Protein AF-A0AAE7BY79-F1 (afdb_monomer_lite)

Organism: NCBI:txid108981

Sequence (213 aa):
MKKNGFTLIELLVGLVIAMLCMIMMLMLFRQISQVSLEASFDAEYDTQVQIGMLILQKVIQNAGYGSGNANDIAMDASKDILYLRFIPDITTPTILKCQAILSNNDIENKEYQLYLLENTKNCGTDADLKTSSIWNSTHTTRSPLITIKNKNIEATTAPVFSFKVENLTGGKKCTPYGISKDNPSGSKYVTVTAKGQYSSVKQVRSSICLNNI

pLDDT: mean 84.23, std 9.33, range [44.56, 96.06]

Secondary structure (DSSP, 8-state):
----PPPHHHHHHHHHHHHHHHHHHHHHHHHHHHHHHHHHHHHHHHHHHHHHHHHHHHHHHTTTTTT--GGGEEEETTTTEEEEEE-S-SSSTT--EEEEEEEEEETTTTEEEEEEEEESS---SS--TT-TTTS-TTTEEEEEEEEEE-TT--TTPPPSEEEEEEEPPTT--B--TTS-TTS--B-EEEEEEEEETTEEEEEEEEEEEES--

Structure (mmCIF, N/CA/C/O backbone):
data_AF-A0AAE7BY79-F1
#
_entry.id   AF-A0AAE7BY79-F1
#
loop_
_atom_site.group_PDB
_atom_site.id
_atom_site.type_symbol
_atom_site.label_atom_id
_atom_site.label_alt_id
_atom_site.label_comp_id
_atom_site.label_asym_id
_atom_site.label_entity_id
_atom_site.label_seq_id
_atom_site.pdbx_PDB_ins_code
_atom_site.Cartn_x
_atom_site.Cartn_y
_atom_site.Cartn_z
_atom_site.occupancy
_atom_site.B_iso_or_equiv
_atom_site.auth_seq_id
_atom_site.auth_comp_id
_atom_site.auth_asym_id
_atom_site.auth_atom_id
_atom_site.pdbx_PDB_model_num
ATOM 1 N N . MET A 1 1 ? -64.294 13.459 51.653 1.00 44.56 1 MET A N 1
ATOM 2 C CA . MET A 1 1 ? -63.015 13.676 50.939 1.00 44.56 1 MET A CA 1
ATOM 3 C C . MET A 1 1 ? -61.973 12.725 51.520 1.00 44.56 1 MET A C 1
ATOM 5 O O . MET A 1 1 ? -61.545 12.942 52.646 1.00 44.56 1 MET A O 1
ATOM 9 N N . LYS A 1 2 ? -61.635 11.624 50.828 1.00 50.22 2 LYS A N 1
ATOM 10 C CA . LYS A 1 2 ? -60.552 10.724 51.266 1.00 50.22 2 LYS A CA 1
ATOM 11 C C . LYS A 1 2 ? -59.235 11.496 51.165 1.00 50.22 2 LYS A C 1
ATOM 13 O O . LYS A 1 2 ? -58.840 11.882 50.069 1.00 50.22 2 LYS A O 1
ATOM 18 N N . LYS A 1 3 ? -58.580 11.757 52.298 1.00 55.19 3 LYS A N 1
ATOM 19 C CA . LYS A 1 3 ? -57.185 12.204 52.298 1.00 55.19 3 LYS A CA 1
ATOM 20 C C . LYS A 1 3 ? -56.334 11.003 51.884 1.00 55.19 3 LYS A C 1
ATOM 22 O O . LYS A 1 3 ? -56.003 10.172 52.721 1.00 55.19 3 LYS A O 1
ATOM 27 N N . ASN A 1 4 ? -56.035 10.894 50.592 1.00 59.50 4 ASN A N 1
ATOM 28 C CA . ASN A 1 4 ? -55.050 9.952 50.064 1.00 59.50 4 ASN A CA 1
ATOM 29 C C . ASN A 1 4 ? -53.652 10.489 50.412 1.00 59.50 4 ASN A C 1
ATOM 31 O O . ASN A 1 4 ? -52.990 11.108 49.583 1.00 59.50 4 ASN A O 1
ATOM 35 N N . GLY A 1 5 ? -53.257 10.364 51.678 1.00 63.31 5 GLY A N 1
ATOM 36 C CA . GLY A 1 5 ? -51.894 10.652 52.110 1.00 63.31 5 GLY A CA 1
ATOM 37 C C . GLY A 1 5 ? -51.009 9.460 51.775 1.00 63.31 5 GLY A C 1
ATOM 38 O O . GLY A 1 5 ? -51.287 8.361 52.246 1.00 63.31 5 GLY A O 1
ATOM 39 N N . PHE A 1 6 ? -49.978 9.678 50.959 1.00 69.25 6 PHE A N 1
ATOM 40 C CA . PHE A 1 6 ? -48.933 8.682 50.718 1.00 69.25 6 PHE A CA 1
ATOM 41 C C . PHE A 1 6 ? -48.289 8.297 52.050 1.00 69.25 6 PHE A C 1
ATOM 43 O O . PHE A 1 6 ? -47.934 9.171 52.849 1.00 69.25 6 PHE A O 1
ATOM 50 N N . THR A 1 7 ? -48.141 7.000 52.302 1.00 81.50 7 THR A N 1
ATOM 51 C CA . THR A 1 7 ? -47.452 6.538 53.507 1.00 81.50 7 THR A CA 1
ATOM 52 C C . THR A 1 7 ? -45.941 6.697 53.327 1.00 81.50 7 THR A C 1
ATOM 54 O O . THR A 1 7 ? -45.406 6.566 52.226 1.00 81.50 7 THR A O 1
ATOM 57 N N . LEU A 1 8 ? -45.220 6.974 54.416 1.00 79.81 8 LEU A N 1
ATOM 58 C CA . LEU A 1 8 ? -43.763 7.174 54.390 1.00 79.81 8 LEU A CA 1
ATOM 59 C C . LEU A 1 8 ? -43.017 5.947 53.816 1.00 79.81 8 LEU A C 1
ATOM 61 O O . LEU A 1 8 ? -41.975 6.085 53.182 1.00 79.81 8 LEU A O 1
ATOM 65 N N . ILE A 1 9 ? -43.605 4.756 53.965 1.00 85.12 9 ILE A N 1
ATOM 66 C CA . ILE A 1 9 ? -43.115 3.491 53.406 1.00 85.12 9 ILE A CA 1
ATOM 67 C C . ILE A 1 9 ? -43.254 3.421 51.881 1.00 85.12 9 ILE A C 1
ATOM 69 O O . ILE A 1 9 ? -42.308 3.010 51.215 1.00 85.12 9 ILE A O 1
ATOM 73 N N . GLU A 1 10 ? -44.374 3.866 51.308 1.00 84.88 10 GLU A N 1
ATOM 74 C CA . GLU A 1 10 ? -44.548 3.891 49.848 1.00 84.88 10 GLU A CA 1
ATOM 75 C C . GLU A 1 10 ? -43.560 4.864 49.187 1.00 84.88 10 GLU A C 1
ATOM 77 O O . GLU A 1 10 ? -43.048 4.592 48.101 1.00 84.88 10 GLU A O 1
ATOM 82 N N . LEU A 1 11 ? -43.229 5.963 49.874 1.00 87.19 11 LEU A N 1
ATOM 83 C CA . LEU A 1 11 ? -42.245 6.942 49.411 1.00 87.19 11 LEU A CA 1
ATOM 84 C C . LEU A 1 11 ? -40.814 6.373 49.451 1.00 87.19 11 LEU A C 1
ATOM 86 O O . LEU A 1 11 ? -40.061 6.534 48.492 1.00 87.19 11 LEU A O 1
ATOM 90 N N . LEU A 1 12 ? -40.460 5.639 50.513 1.00 88.94 12 LEU A N 1
ATOM 91 C CA . LEU A 1 12 ? -39.170 4.946 50.621 1.00 88.94 12 LEU A CA 1
ATOM 92 C C . LEU A 1 12 ? -39.005 3.857 49.551 1.00 88.94 12 LEU A C 1
ATOM 94 O O . LEU A 1 12 ? -37.956 3.782 48.913 1.00 88.94 12 LEU A O 1
ATOM 98 N N . VAL A 1 13 ? -40.038 3.044 49.312 1.00 92.12 13 VAL A N 1
ATOM 99 C CA . VAL A 1 13 ? -40.003 1.992 48.281 1.00 92.12 13 VAL A CA 1
ATOM 100 C C . VAL A 1 13 ? -39.890 2.603 46.882 1.00 92.12 13 VAL A C 1
ATOM 102 O O . VAL A 1 13 ? -39.067 2.151 46.086 1.00 92.12 13 VAL A O 1
ATOM 105 N N . GLY A 1 14 ? -40.643 3.670 46.592 1.00 90.38 14 GLY A N 1
ATOM 106 C CA . GLY A 1 14 ? -40.548 4.387 45.317 1.00 90.38 14 GLY A CA 1
ATOM 107 C C . GLY A 1 14 ? -39.154 4.966 45.059 1.00 90.38 14 GLY A C 1
ATOM 108 O O . GLY A 1 14 ? -38.637 4.865 43.946 1.00 90.38 14 GLY A O 1
ATOM 109 N N . LEU A 1 15 ? -38.505 5.502 46.096 1.00 90.12 15 LEU A N 1
ATOM 110 C CA . LEU A 1 15 ? -37.147 6.040 46.010 1.00 90.12 15 LEU A CA 1
ATOM 111 C C . LEU A 1 15 ? -36.102 4.946 45.740 1.00 90.12 15 LEU A C 1
ATOM 113 O O . LEU A 1 15 ? -35.216 5.146 44.910 1.00 90.12 15 LEU A O 1
ATOM 117 N N . VAL A 1 16 ? -36.232 3.771 46.364 1.00 93.81 16 VAL A N 1
ATOM 118 C CA . VAL A 1 16 ? -35.349 2.622 46.092 1.00 93.81 16 VAL A CA 1
ATOM 119 C C . VAL A 1 16 ? -35.509 2.132 44.653 1.00 93.81 16 VAL A C 1
ATOM 121 O O . VAL A 1 16 ? -34.508 1.915 43.971 1.00 93.81 16 VAL A O 1
ATOM 124 N N . ILE A 1 17 ? -36.743 2.010 44.154 1.00 92.94 17 ILE A N 1
ATOM 125 C CA . ILE A 1 17 ? -36.995 1.605 42.761 1.00 92.94 17 ILE A CA 1
ATOM 126 C C . ILE A 1 17 ? -36.383 2.626 41.792 1.00 92.94 17 ILE A C 1
ATOM 128 O O . ILE A 1 17 ? -35.690 2.238 40.853 1.00 92.94 17 ILE A O 1
ATOM 132 N N . ALA A 1 18 ? -36.557 3.926 42.051 1.00 93.75 18 ALA A N 1
ATOM 133 C CA . ALA A 1 18 ? -35.961 4.980 41.235 1.00 93.75 18 ALA A CA 1
ATOM 134 C C . ALA A 1 18 ? -34.422 4.909 41.219 1.00 93.75 18 ALA A C 1
ATOM 136 O O . ALA A 1 18 ? -33.814 5.034 40.156 1.00 93.75 18 ALA A O 1
ATOM 137 N N . MET A 1 19 ? -33.784 4.650 42.367 1.00 94.06 19 MET A N 1
ATOM 138 C CA . MET A 1 19 ? -32.331 4.452 42.443 1.00 94.06 19 MET A CA 1
ATOM 139 C C . MET A 1 19 ? -31.871 3.238 41.634 1.00 94.06 19 MET A C 1
ATOM 141 O O . MET A 1 19 ? -30.909 3.346 40.875 1.00 94.06 19 MET A O 1
ATOM 145 N N . LEU A 1 20 ? -32.570 2.104 41.738 1.00 94.81 20 LEU A N 1
ATOM 146 C CA . LEU A 1 20 ? -32.247 0.904 40.961 1.00 94.81 20 LEU A CA 1
ATOM 147 C C . LEU A 1 20 ? -32.384 1.150 39.451 1.00 94.81 20 LEU A C 1
ATOM 149 O O . LEU A 1 20 ? -31.502 0.760 38.685 1.00 94.81 20 LEU A O 1
ATOM 153 N N . CYS A 1 21 ? -33.432 1.857 39.019 1.00 94.50 21 CYS A N 1
ATOM 154 C CA . CYS A 1 21 ? -33.607 2.247 37.619 1.00 94.50 21 CYS A CA 1
ATOM 155 C C . CYS A 1 21 ? -32.485 3.175 37.126 1.00 94.50 21 CYS A C 1
ATOM 157 O O . CYS A 1 21 ? -31.967 2.972 36.028 1.00 94.50 21 CYS A O 1
ATOM 159 N N . MET A 1 22 ? -32.066 4.159 37.930 1.00 95.06 22 MET A N 1
ATOM 160 C CA . MET A 1 22 ? -30.949 5.045 37.575 1.00 95.06 22 MET A CA 1
ATOM 161 C C . MET A 1 22 ? -29.629 4.281 37.443 1.00 95.06 22 MET A C 1
ATOM 163 O O . MET A 1 22 ? -28.888 4.507 36.486 1.00 95.06 22 MET A O 1
ATOM 167 N N . ILE A 1 23 ? -29.349 3.344 38.353 1.00 95.56 23 ILE A N 1
ATOM 168 C CA . ILE A 1 23 ? -28.151 2.496 38.283 1.00 95.56 23 ILE A CA 1
ATOM 169 C C . ILE A 1 23 ? -28.163 1.665 36.995 1.00 95.56 23 ILE A C 1
ATOM 171 O O . ILE A 1 23 ? -27.157 1.616 36.287 1.00 95.56 23 ILE A O 1
ATOM 175 N N . MET A 1 24 ? -29.304 1.063 36.651 1.00 95.62 24 MET A N 1
ATOM 176 C CA . MET A 1 24 ? -29.448 0.289 35.418 1.00 95.62 24 MET A CA 1
ATOM 177 C C . MET A 1 24 ? -29.201 1.153 34.171 1.00 95.62 24 MET A C 1
ATOM 179 O O . MET A 1 24 ? -28.441 0.751 33.290 1.00 95.62 24 MET A O 1
ATOM 183 N N . MET A 1 25 ? -29.772 2.362 34.109 1.00 95.56 25 MET A N 1
ATOM 184 C CA . MET A 1 25 ? -29.531 3.277 32.987 1.00 95.56 25 MET A CA 1
ATOM 185 C C . MET A 1 25 ? -28.071 3.733 32.891 1.00 95.56 25 MET A C 1
ATOM 187 O O . MET A 1 25 ? -27.540 3.818 31.786 1.00 95.56 25 MET A O 1
ATOM 191 N N . LEU A 1 26 ? -27.392 3.975 34.015 1.00 95.62 26 LEU A N 1
ATOM 192 C CA . LEU A 1 26 ? -25.965 4.318 34.031 1.00 95.62 26 LEU A CA 1
ATOM 193 C C . LEU A 1 26 ? -25.094 3.183 33.478 1.00 95.62 26 LEU A C 1
ATOM 195 O O . LEU A 1 26 ? -24.154 3.443 32.724 1.00 95.62 26 LEU A O 1
ATOM 199 N N . MET A 1 27 ? -25.414 1.928 33.811 1.00 94.81 27 MET A N 1
ATOM 200 C CA . MET A 1 27 ? -24.710 0.766 33.257 1.00 94.81 27 MET A CA 1
ATOM 201 C C . MET A 1 27 ? -24.911 0.661 31.741 1.00 94.81 27 MET A C 1
ATOM 203 O O . MET A 1 27 ? -23.932 0.500 31.010 1.00 94.81 27 MET A O 1
ATOM 207 N N . LEU A 1 28 ? -26.149 0.828 31.264 1.00 95.12 28 LEU A N 1
ATOM 208 C CA . LEU A 1 28 ? -26.459 0.827 29.831 1.00 95.12 28 LEU A CA 1
ATOM 209 C C . LEU A 1 28 ? -25.747 1.963 29.094 1.00 95.12 28 LEU A C 1
ATOM 211 O O . LEU A 1 28 ? -25.131 1.731 28.057 1.00 95.12 28 LEU A O 1
ATOM 215 N N . PHE A 1 29 ? -25.766 3.176 29.647 1.00 96.06 29 PHE A N 1
ATOM 216 C CA . PHE A 1 29 ? -25.072 4.322 29.067 1.00 96.06 29 PHE A CA 1
ATOM 217 C C . PHE A 1 29 ? -23.566 4.070 28.940 1.00 96.06 29 PHE A C 1
ATOM 219 O O . PHE A 1 29 ? -22.978 4.340 27.889 1.00 96.06 29 PHE A O 1
ATOM 226 N N . ARG A 1 30 ? -22.939 3.506 29.981 1.00 94.44 30 ARG A N 1
ATOM 227 C CA . ARG A 1 30 ? -21.513 3.159 29.959 1.00 94.44 30 ARG A CA 1
ATOM 228 C C . ARG A 1 30 ? -21.206 2.138 28.868 1.00 94.44 30 ARG A C 1
ATOM 230 O O . ARG A 1 30 ? -20.249 2.330 28.123 1.00 94.44 30 ARG A O 1
ATOM 237 N N . GLN A 1 31 ? -22.017 1.089 28.758 1.00 95.12 31 GLN A N 1
ATOM 238 C CA . GLN A 1 31 ? -21.836 0.056 27.744 1.00 95.12 31 GLN A CA 1
ATOM 239 C C . GLN A 1 31 ? -22.002 0.619 26.327 1.00 95.12 31 GLN A C 1
ATOM 241 O O . GLN A 1 31 ? -21.138 0.406 25.481 1.00 95.12 31 GLN A O 1
ATOM 246 N N . ILE A 1 32 ? -23.066 1.388 26.076 1.00 95.56 32 ILE A N 1
ATOM 247 C CA . ILE A 1 32 ? -23.317 2.015 24.770 1.00 95.56 32 ILE A CA 1
ATOM 248 C C . ILE A 1 32 ? -22.167 2.951 24.396 1.00 95.56 32 ILE A C 1
ATOM 250 O O . ILE A 1 32 ? -21.695 2.918 23.261 1.00 95.56 32 ILE A O 1
ATOM 254 N N . SER A 1 33 ? -21.676 3.748 25.347 1.00 94.62 33 SER A N 1
ATOM 255 C CA . SER A 1 33 ? -20.556 4.664 25.112 1.00 94.62 33 SER A CA 1
ATOM 256 C C . SER A 1 33 ? -19.275 3.915 24.745 1.00 94.62 33 SER A C 1
ATOM 258 O O . SER A 1 33 ? -18.582 4.311 23.814 1.00 94.62 33 SER A O 1
ATOM 260 N N . GLN A 1 34 ? -18.971 2.812 25.435 1.00 93.56 34 GLN A N 1
ATOM 261 C CA . GLN A 1 34 ? -17.797 1.990 25.133 1.00 93.56 34 GLN A CA 1
ATOM 262 C C . GLN A 1 34 ? -17.873 1.384 23.729 1.00 93.56 34 GLN A C 1
ATOM 264 O O . GLN A 1 34 ? -16.937 1.550 22.952 1.00 93.56 34 GLN A O 1
ATOM 269 N N . VAL A 1 35 ? -19.007 0.769 23.383 1.00 92.12 35 VAL A N 1
ATOM 270 C CA . VAL A 1 35 ? -19.218 0.173 22.054 1.00 92.12 35 VAL A CA 1
ATOM 271 C C . VAL A 1 35 ? -19.168 1.236 20.955 1.00 92.12 35 VAL A C 1
ATOM 273 O O . VAL A 1 35 ? -18.584 1.009 19.902 1.00 92.12 35 VAL A O 1
ATOM 276 N N . SER A 1 36 ? -19.734 2.419 21.201 1.00 93.06 36 SER A N 1
ATOM 277 C CA . SER A 1 36 ? -19.732 3.515 20.223 1.00 93.06 36 SER A CA 1
ATOM 278 C C . SER A 1 36 ? -18.322 4.044 19.956 1.00 93.06 36 SER A C 1
ATOM 280 O O . SER A 1 36 ? -17.986 4.356 18.814 1.00 93.06 36 SER A O 1
ATOM 282 N N . LEU A 1 37 ? -17.486 4.135 20.994 1.00 90.75 37 LEU A N 1
ATOM 283 C CA . LEU A 1 37 ? -16.091 4.550 20.852 1.00 90.75 37 LEU A CA 1
ATOM 284 C C . LEU A 1 37 ? -15.271 3.511 20.088 1.00 90.75 37 LEU A C 1
ATOM 286 O O . LEU A 1 37 ? -14.537 3.879 19.177 1.00 90.75 37 LEU A O 1
ATOM 290 N N . GLU A 1 38 ? -15.413 2.230 20.428 1.00 87.88 38 GLU A N 1
ATOM 291 C CA . GLU A 1 38 ? -14.730 1.138 19.726 1.00 87.88 38 GLU A CA 1
ATOM 292 C C . GLU A 1 38 ? -15.124 1.097 18.245 1.00 87.88 38 GLU A C 1
ATOM 294 O O . GLU A 1 38 ? -14.255 1.150 17.381 1.00 87.88 38 GLU A O 1
ATOM 299 N N . ALA A 1 39 ? -16.424 1.163 17.945 1.00 88.75 39 ALA A N 1
ATOM 300 C CA . ALA A 1 39 ? -16.915 1.212 16.570 1.00 88.75 39 ALA A CA 1
ATOM 301 C C . ALA A 1 39 ? -16.394 2.433 15.792 1.00 88.75 39 ALA A C 1
ATOM 303 O O . ALA A 1 39 ? -16.133 2.335 14.595 1.00 88.75 39 ALA A O 1
ATOM 304 N N . SER A 1 40 ? -16.228 3.580 16.459 1.00 90.06 40 SER A N 1
ATOM 305 C CA . SER A 1 40 ? -15.673 4.785 15.831 1.00 90.06 40 SER A CA 1
ATOM 306 C C . SER A 1 40 ? -14.191 4.619 15.485 1.00 90.06 40 SER A C 1
ATOM 308 O O . SER A 1 40 ? -13.783 5.007 14.393 1.00 90.06 40 SER A O 1
ATOM 310 N N . PHE A 1 41 ? -13.395 4.016 16.375 1.00 86.88 41 PHE A N 1
ATOM 311 C CA . PHE A 1 41 ? -11.984 3.729 16.101 1.00 86.88 41 PHE A CA 1
ATOM 312 C C . PHE A 1 41 ? -11.812 2.694 14.986 1.00 86.88 41 PHE A C 1
ATOM 314 O O . PHE A 1 41 ? -10.963 2.879 14.116 1.00 86.88 41 PHE A O 1
ATOM 321 N N . ASP A 1 42 ? -12.643 1.652 14.971 1.00 86.06 42 ASP A N 1
ATOM 322 C CA . ASP A 1 42 ? -12.633 0.635 13.916 1.00 86.06 42 ASP A CA 1
ATOM 323 C C . ASP A 1 42 ? -12.989 1.243 12.554 1.00 86.06 42 ASP A C 1
ATOM 325 O O . ASP A 1 42 ? -12.314 0.990 11.556 1.00 86.06 42 ASP A O 1
ATOM 329 N N . ALA A 1 43 ? -14.011 2.103 12.512 1.00 88.31 43 ALA A N 1
ATOM 330 C CA . ALA A 1 43 ? -14.406 2.799 11.292 1.00 88.31 43 ALA A CA 1
ATOM 331 C C . ALA A 1 43 ? -13.318 3.765 10.791 1.00 88.31 43 ALA A C 1
ATOM 333 O O . ALA A 1 43 ? -13.088 3.861 9.582 1.00 88.31 43 ALA A O 1
ATOM 334 N N . GLU A 1 44 ? -12.633 4.471 11.697 1.00 89.25 44 GLU A N 1
ATOM 335 C CA . GLU A 1 44 ? -11.504 5.339 11.350 1.00 89.25 44 GLU A CA 1
ATOM 336 C C . GLU A 1 44 ? -10.351 4.526 10.747 1.00 89.25 44 GLU A C 1
ATOM 338 O O . GLU A 1 44 ? -9.841 4.882 9.682 1.00 89.25 44 GLU A O 1
ATOM 343 N N . TYR A 1 45 ? -9.986 3.409 11.380 1.00 88.25 45 TYR A N 1
ATOM 344 C CA . TYR A 1 45 ? -8.948 2.512 10.882 1.00 88.25 45 TYR A CA 1
ATOM 345 C C . TYR A 1 45 ? -9.288 1.967 9.494 1.00 88.25 45 TYR A C 1
ATOM 347 O O . TYR A 1 45 ? -8.476 2.075 8.573 1.00 88.25 45 TYR A O 1
ATOM 355 N N . ASP A 1 46 ? -10.494 1.427 9.315 1.00 88.31 46 ASP A N 1
ATOM 356 C CA . ASP A 1 46 ? -10.935 0.869 8.035 1.00 88.31 46 ASP A CA 1
ATOM 357 C C . ASP A 1 46 ? -10.930 1.939 6.935 1.00 88.31 46 ASP A C 1
ATOM 359 O O . ASP A 1 46 ? -10.485 1.683 5.812 1.00 88.31 46 ASP A O 1
ATOM 363 N N . THR A 1 47 ? -11.348 3.164 7.265 1.00 90.38 47 THR A N 1
ATOM 364 C CA . THR A 1 47 ? -11.305 4.306 6.342 1.00 90.38 47 THR A CA 1
ATOM 365 C C . THR A 1 47 ? -9.871 4.640 5.944 1.00 90.38 47 THR A C 1
ATOM 367 O O . THR A 1 47 ? -9.578 4.800 4.758 1.00 90.38 47 THR A O 1
ATOM 370 N N . GLN A 1 48 ? -8.951 4.707 6.908 1.00 91.12 48 GLN A N 1
ATOM 371 C CA . GLN A 1 48 ? -7.542 4.967 6.633 1.00 91.12 48 GLN A CA 1
ATOM 372 C C . GLN A 1 48 ? -6.937 3.853 5.767 1.00 91.12 48 GLN A C 1
ATOM 374 O O . GLN A 1 48 ? -6.311 4.139 4.749 1.00 91.12 48 GLN A O 1
ATOM 379 N N . VAL A 1 49 ? -7.194 2.580 6.072 1.00 90.50 49 VAL A N 1
ATOM 380 C CA . VAL A 1 49 ? -6.726 1.459 5.245 1.00 90.50 49 VAL A CA 1
ATOM 381 C C . VAL A 1 49 ? -7.243 1.560 3.808 1.00 90.50 49 VAL A C 1
ATOM 383 O O . VAL A 1 49 ? -6.465 1.385 2.866 1.00 90.50 49 VAL A O 1
ATOM 386 N N . GLN A 1 50 ? -8.522 1.890 3.613 1.00 90.75 50 GLN A N 1
ATOM 387 C CA . GLN A 1 50 ? -9.100 2.065 2.278 1.00 90.75 50 GLN A CA 1
ATOM 388 C C . GLN A 1 50 ? -8.488 3.251 1.523 1.00 90.75 50 GLN A C 1
ATOM 390 O O . GLN A 1 50 ? -8.138 3.105 0.352 1.00 90.75 50 GLN A O 1
ATOM 395 N N . ILE A 1 51 ? -8.292 4.399 2.178 1.00 91.88 51 ILE A N 1
ATOM 396 C CA . ILE A 1 51 ? -7.620 5.561 1.575 1.00 91.88 51 ILE A CA 1
ATOM 397 C C . ILE A 1 51 ? -6.188 5.197 1.173 1.00 91.88 51 ILE A C 1
ATOM 399 O O . ILE A 1 51 ? -5.780 5.467 0.042 1.00 91.88 51 ILE A O 1
ATOM 403 N N . GLY A 1 52 ? -5.443 4.526 2.056 1.00 91.56 52 GLY A N 1
ATOM 404 C CA . GLY A 1 52 ? -4.102 4.027 1.760 1.00 91.56 52 GLY A CA 1
ATOM 405 C C . GLY A 1 52 ? -4.101 3.100 0.545 1.00 91.56 52 GLY A C 1
ATOM 406 O O . GLY A 1 52 ? -3.281 3.265 -0.355 1.00 91.56 52 GLY A O 1
ATOM 407 N N . MET A 1 53 ? -5.077 2.194 0.452 1.00 91.56 53 MET A N 1
ATOM 408 C CA . MET A 1 53 ? -5.230 1.295 -0.692 1.00 91.56 53 MET A CA 1
ATOM 409 C C . MET A 1 53 ? -5.465 2.041 -2.010 1.00 91.56 53 MET A C 1
ATOM 411 O O . MET A 1 53 ? -4.851 1.706 -3.022 1.00 91.56 53 MET A O 1
ATOM 415 N N . LEU A 1 54 ? -6.318 3.068 -2.005 1.00 92.38 54 LEU A N 1
ATOM 416 C CA . LEU A 1 54 ? -6.599 3.889 -3.187 1.00 92.38 54 LEU A CA 1
ATOM 417 C C . LEU A 1 54 ? -5.364 4.680 -3.638 1.00 92.38 54 LEU A C 1
ATOM 419 O O . LEU A 1 54 ? -5.058 4.730 -4.832 1.00 92.38 54 LEU A O 1
ATOM 423 N N . ILE A 1 55 ? -4.622 5.264 -2.692 1.00 92.56 55 ILE A N 1
ATOM 424 C CA . ILE A 1 55 ? -3.365 5.970 -2.980 1.00 92.56 55 ILE A CA 1
ATOM 425 C C . ILE A 1 55 ? -2.358 5.000 -3.603 1.00 92.56 55 ILE A C 1
ATOM 427 O O . ILE A 1 55 ? -1.781 5.301 -4.649 1.00 92.56 55 ILE A O 1
ATOM 431 N N . LEU A 1 56 ? -2.191 3.816 -3.007 1.00 93.25 56 LEU A N 1
ATOM 432 C CA . LEU A 1 56 ? -1.305 2.771 -3.517 1.00 93.25 56 LEU A CA 1
ATOM 433 C C . LEU A 1 56 ? -1.690 2.349 -4.932 1.00 93.25 56 LEU A C 1
ATOM 435 O O . LEU A 1 56 ? -0.836 2.345 -5.812 1.00 93.25 56 LEU A O 1
ATOM 439 N N . GLN A 1 57 ? -2.968 2.063 -5.186 1.00 91.75 57 GLN A N 1
ATOM 440 C CA . GLN A 1 57 ? -3.449 1.724 -6.525 1.00 91.75 57 GLN A CA 1
ATOM 441 C C . GLN A 1 57 ? -3.107 2.811 -7.547 1.00 91.75 57 GLN A C 1
ATOM 443 O O . GLN A 1 57 ? -2.698 2.480 -8.658 1.00 91.75 57 GLN A O 1
ATOM 448 N N . LYS A 1 58 ? -3.263 4.093 -7.196 1.00 90.44 58 LYS A N 1
ATOM 449 C CA . LYS A 1 58 ? -2.962 5.213 -8.097 1.00 90.44 58 LYS A CA 1
ATOM 450 C C . LYS A 1 58 ? -1.466 5.331 -8.389 1.00 90.44 58 LYS A C 1
ATOM 452 O O . LYS A 1 58 ? -1.091 5.499 -9.543 1.00 90.44 58 LYS A O 1
ATOM 457 N N . VAL A 1 59 ? -0.619 5.243 -7.365 1.00 91.38 59 VAL A N 1
ATOM 458 C CA . VAL A 1 59 ? 0.841 5.348 -7.530 1.00 91.38 59 VAL A CA 1
ATOM 459 C C . VAL A 1 59 ? 1.380 4.155 -8.322 1.00 91.38 59 VAL A C 1
ATOM 461 O O . VAL A 1 59 ? 2.156 4.333 -9.256 1.00 91.38 59 VAL A O 1
ATOM 464 N N . ILE A 1 60 ? 0.919 2.945 -8.002 1.00 92.19 60 ILE A N 1
ATOM 465 C CA . ILE A 1 60 ? 1.359 1.702 -8.646 1.00 92.19 60 ILE A CA 1
ATOM 466 C C . ILE A 1 60 ? 0.960 1.661 -10.124 1.00 92.19 60 ILE A C 1
ATOM 468 O O . ILE A 1 60 ? 1.744 1.191 -10.941 1.00 92.19 60 ILE A O 1
ATOM 472 N N . GLN A 1 61 ? -0.213 2.189 -10.490 1.00 89.19 61 GLN A N 1
ATOM 473 C CA . GLN A 1 61 ? -0.660 2.251 -11.889 1.00 89.19 61 GLN A CA 1
ATOM 474 C C . GLN A 1 61 ? 0.271 3.050 -12.808 1.00 89.19 61 GLN A C 1
ATOM 476 O O . GLN A 1 61 ? 0.269 2.807 -14.012 1.00 89.19 61 GLN A O 1
ATOM 481 N N . ASN A 1 62 ? 1.071 3.971 -12.265 1.00 87.94 62 ASN A N 1
ATOM 482 C CA . ASN A 1 62 ? 2.019 4.744 -13.064 1.00 87.94 62 ASN A CA 1
ATOM 483 C C . ASN A 1 62 ? 3.286 3.955 -13.415 1.00 87.94 62 ASN A C 1
ATOM 485 O O . ASN A 1 62 ? 4.044 4.404 -14.268 1.00 87.94 62 ASN A O 1
ATOM 489 N N . ALA A 1 63 ? 3.547 2.812 -12.772 1.00 88.69 63 ALA A N 1
ATOM 490 C CA . ALA A 1 63 ? 4.772 2.049 -12.989 1.00 88.69 63 ALA A CA 1
ATOM 491 C C . ALA A 1 63 ? 4.943 1.647 -14.468 1.00 88.69 63 ALA A C 1
ATOM 493 O O . ALA A 1 63 ? 4.017 1.124 -15.083 1.00 88.69 63 ALA A O 1
ATOM 494 N N . GLY A 1 64 ? 6.131 1.905 -15.022 1.00 83.62 64 GLY A N 1
ATOM 495 C CA . GLY A 1 64 ? 6.509 1.626 -16.413 1.00 83.62 64 GLY A CA 1
ATOM 496 C C . GLY A 1 64 ? 5.890 2.542 -17.466 1.00 83.62 64 GLY A C 1
ATOM 497 O O . GLY A 1 64 ? 6.162 2.401 -18.661 1.00 83.62 64 GLY A O 1
ATOM 498 N N . TYR A 1 65 ? 5.076 3.520 -17.057 1.00 85.81 65 TYR A N 1
ATOM 499 C CA . TYR A 1 65 ? 4.483 4.456 -18.000 1.00 85.81 65 TYR A CA 1
ATOM 500 C C . TYR A 1 65 ? 5.570 5.228 -18.770 1.00 85.81 65 TYR A C 1
ATOM 502 O O . TYR A 1 65 ? 6.464 5.834 -18.181 1.00 85.81 65 TYR A O 1
ATOM 510 N N . GLY A 1 66 ? 5.484 5.191 -20.102 1.00 80.69 66 GLY A N 1
ATOM 511 C CA . GLY A 1 66 ? 6.406 5.850 -21.031 1.00 80.69 66 GLY A CA 1
ATOM 512 C C . GLY A 1 66 ? 7.705 5.091 -21.324 1.00 80.69 66 GLY A C 1
ATOM 513 O O . GLY A 1 66 ? 8.253 5.267 -22.408 1.00 80.69 66 GLY A O 1
ATOM 514 N N . SER A 1 67 ? 8.194 4.243 -20.414 1.00 80.81 67 SER A N 1
ATOM 515 C CA . SER A 1 67 ? 9.471 3.528 -20.573 1.00 80.81 67 SER A CA 1
ATOM 516 C C . SER A 1 67 ? 9.333 2.126 -21.163 1.00 80.81 67 SER A C 1
ATOM 518 O O . SER A 1 67 ? 10.231 1.693 -21.883 1.00 80.81 67 SER A O 1
ATOM 520 N N . GLY A 1 68 ? 8.221 1.422 -20.920 1.00 77.88 68 GLY A N 1
ATOM 521 C CA . GLY A 1 68 ? 7.955 0.139 -21.579 1.00 77.88 68 GLY A CA 1
ATOM 522 C C . GLY A 1 68 ? 8.811 -1.036 -21.095 1.00 77.88 68 GLY A C 1
ATOM 523 O O . GLY A 1 68 ? 8.835 -2.065 -21.770 1.00 77.88 68 GLY A O 1
ATOM 524 N N . ASN A 1 69 ? 9.562 -0.901 -19.995 1.00 82.62 69 ASN A N 1
ATOM 525 C CA . ASN A 1 69 ? 10.543 -1.894 -19.568 1.00 82.62 69 ASN A CA 1
ATOM 526 C C . ASN A 1 69 ? 10.040 -2.691 -18.358 1.00 82.62 69 ASN A C 1
ATOM 528 O O . ASN A 1 69 ? 9.755 -2.145 -17.296 1.00 82.62 69 ASN A O 1
ATOM 532 N N . ALA A 1 70 ? 10.043 -4.019 -18.468 1.00 79.44 70 ALA A N 1
ATOM 533 C CA . ALA A 1 70 ? 9.675 -4.924 -17.382 1.00 79.44 70 ALA A CA 1
ATOM 534 C C . ALA A 1 70 ? 10.420 -4.662 -16.056 1.00 79.44 70 ALA A C 1
ATOM 536 O O . ALA A 1 70 ? 9.887 -4.964 -14.985 1.00 79.44 70 ALA A O 1
ATOM 537 N N . ASN A 1 71 ? 11.638 -4.117 -16.099 1.00 85.00 71 ASN A N 1
ATOM 538 C CA . ASN A 1 71 ? 12.446 -3.806 -14.916 1.00 85.00 71 ASN A CA 1
ATOM 539 C C . ASN A 1 71 ? 12.069 -2.478 -14.234 1.00 85.00 71 ASN A C 1
ATOM 541 O O . ASN A 1 71 ? 12.640 -2.148 -13.197 1.00 85.00 71 ASN A O 1
ATOM 545 N N . ASP A 1 72 ? 11.088 -1.742 -14.762 1.00 88.00 72 ASP A N 1
ATOM 546 C CA . ASP A 1 72 ? 10.567 -0.500 -14.172 1.00 88.00 72 ASP A CA 1
ATOM 547 C C . ASP A 1 72 ? 9.729 -0.727 -12.911 1.00 88.00 72 ASP A C 1
ATOM 549 O O . ASP A 1 72 ? 9.241 0.225 -12.305 1.00 88.00 72 ASP A O 1
ATOM 553 N N . ILE A 1 73 ? 9.568 -1.983 -12.500 1.00 89.88 73 ILE A N 1
ATOM 554 C CA . ILE A 1 73 ? 8.989 -2.351 -11.220 1.00 89.88 73 ILE A CA 1
ATOM 555 C C . ILE A 1 73 ? 9.790 -3.470 -10.562 1.00 89.88 73 ILE A C 1
ATOM 557 O O . ILE A 1 73 ? 10.101 -4.494 -11.175 1.00 89.88 73 ILE A O 1
ATOM 561 N N . ALA A 1 74 ? 10.083 -3.291 -9.279 1.00 89.50 74 ALA A N 1
ATOM 562 C CA . ALA A 1 74 ? 10.758 -4.282 -8.457 1.00 89.50 74 ALA A CA 1
ATOM 563 C C . ALA A 1 74 ? 10.203 -4.262 -7.033 1.00 89.50 74 ALA A C 1
ATOM 565 O O . ALA A 1 74 ? 9.720 -3.241 -6.557 1.00 89.50 74 ALA A O 1
ATOM 566 N N . MET A 1 75 ? 10.299 -5.385 -6.329 1.00 89.31 75 MET A N 1
ATOM 567 C CA . MET A 1 75 ? 9.887 -5.490 -4.932 1.00 89.31 75 MET A CA 1
ATOM 568 C C . MET A 1 75 ? 11.015 -6.110 -4.111 1.00 89.31 75 MET A C 1
ATOM 570 O O . MET A 1 75 ? 11.636 -7.079 -4.552 1.00 89.31 75 MET A O 1
ATOM 574 N N . ASP A 1 76 ? 11.252 -5.569 -2.918 1.00 87.94 76 ASP A N 1
ATOM 575 C CA . ASP A 1 76 ? 12.012 -6.233 -1.861 1.00 87.94 76 ASP A CA 1
ATOM 576 C C . ASP A 1 76 ? 11.030 -6.793 -0.824 1.00 87.94 76 ASP A C 1
ATOM 578 O O . ASP A 1 76 ? 10.475 -6.058 -0.005 1.00 87.94 76 ASP A O 1
ATOM 582 N N . ALA A 1 77 ? 10.809 -8.108 -0.880 1.00 78.94 77 ALA A N 1
ATOM 583 C CA . ALA A 1 77 ? 9.905 -8.817 0.023 1.00 78.94 77 ALA A CA 1
ATOM 584 C C . ALA A 1 77 ? 10.38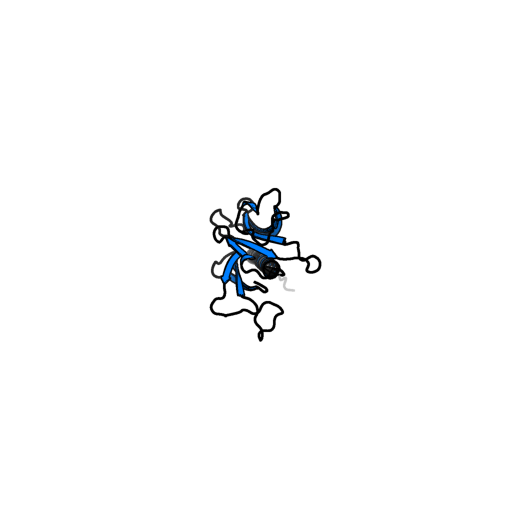6 -8.845 1.479 1.00 78.94 77 ALA A C 1
ATOM 586 O O . ALA A 1 77 ? 9.570 -9.026 2.374 1.00 78.94 77 ALA A O 1
ATOM 587 N N . SER A 1 78 ? 11.683 -8.647 1.737 1.00 79.94 78 SER A N 1
ATOM 588 C CA . SER A 1 78 ? 12.212 -8.652 3.108 1.00 79.94 78 SER A CA 1
ATOM 589 C C . SER A 1 78 ? 11.905 -7.355 3.853 1.00 79.94 78 SER A C 1
ATOM 591 O O . SER A 1 78 ? 11.927 -7.332 5.080 1.00 79.94 78 SER A O 1
ATOM 593 N N . LYS A 1 79 ? 11.669 -6.266 3.113 1.00 78.00 79 LYS A N 1
ATOM 594 C CA . LYS A 1 79 ? 11.466 -4.917 3.658 1.00 78.00 79 LYS A CA 1
ATOM 595 C C . LYS A 1 79 ? 10.084 -4.338 3.353 1.00 78.00 79 LYS A C 1
ATOM 597 O O . LYS A 1 79 ? 9.839 -3.190 3.704 1.00 78.00 79 LYS A O 1
ATOM 602 N N . ASP A 1 80 ? 9.226 -5.092 2.661 1.00 84.69 80 ASP A N 1
ATOM 603 C CA . ASP A 1 80 ? 7.936 -4.622 2.139 1.00 84.69 80 ASP A CA 1
ATOM 604 C C . ASP A 1 80 ? 8.057 -3.293 1.366 1.00 84.69 80 ASP A C 1
ATOM 606 O O . ASP A 1 80 ? 7.249 -2.373 1.519 1.00 84.69 80 ASP A O 1
ATOM 610 N N . ILE A 1 81 ? 9.092 -3.192 0.519 1.00 89.81 81 ILE A N 1
ATOM 611 C CA . ILE A 1 81 ? 9.327 -2.021 -0.334 1.00 89.81 81 ILE A CA 1
ATOM 612 C C . ILE A 1 81 ? 8.975 -2.360 -1.776 1.00 89.81 81 ILE A C 1
ATOM 614 O O . ILE A 1 81 ? 9.466 -3.344 -2.337 1.00 89.81 81 ILE A O 1
ATOM 618 N N . LEU A 1 82 ? 8.160 -1.508 -2.392 1.00 92.44 82 LEU A N 1
ATOM 619 C CA . LEU A 1 82 ? 7.859 -1.564 -3.816 1.00 92.44 82 LEU A CA 1
ATOM 620 C C . LEU A 1 82 ? 8.530 -0.396 -4.532 1.00 92.44 82 LEU A C 1
ATOM 622 O O . LEU A 1 82 ? 8.254 0.759 -4.228 1.00 92.44 82 LEU A O 1
ATOM 626 N N . TYR A 1 83 ? 9.374 -0.698 -5.506 1.00 92.38 83 TYR A N 1
ATOM 627 C CA . TYR A 1 83 ? 10.068 0.273 -6.337 1.00 92.38 83 TYR A CA 1
ATOM 628 C C . TYR A 1 83 ? 9.406 0.370 -7.703 1.00 92.38 83 TYR A C 1
ATOM 630 O O . TYR A 1 83 ? 9.065 -0.652 -8.300 1.00 92.38 83 TYR A O 1
ATOM 638 N N . LEU A 1 84 ? 9.271 1.587 -8.216 1.00 91.81 84 LEU A N 1
ATOM 639 C CA . LEU A 1 84 ? 8.689 1.853 -9.521 1.00 91.81 84 LEU A CA 1
ATOM 640 C C . LEU A 1 84 ? 9.398 3.003 -10.236 1.00 91.81 84 LEU A C 1
ATOM 642 O O . LEU A 1 84 ? 9.918 3.931 -9.613 1.00 91.81 84 LEU A O 1
ATOM 646 N N . ARG A 1 85 ? 9.396 2.942 -11.562 1.00 90.56 85 ARG A N 1
ATOM 647 C CA . ARG A 1 85 ? 9.978 3.938 -12.456 1.00 90.56 85 ARG A CA 1
ATOM 648 C C . ARG A 1 85 ? 8.989 4.280 -13.561 1.00 90.56 85 ARG A C 1
ATOM 650 O O . ARG A 1 85 ? 8.281 3.398 -14.032 1.00 90.56 85 ARG A O 1
ATOM 657 N N . PHE A 1 86 ? 8.915 5.548 -13.946 1.00 89.25 86 PHE A N 1
ATOM 658 C CA . PHE A 1 86 ? 8.036 6.016 -15.021 1.00 89.25 86 PHE A CA 1
ATOM 659 C C . PHE A 1 86 ? 8.480 7.376 -15.560 1.00 89.25 86 PHE A C 1
ATOM 661 O O . PHE A 1 86 ? 9.261 8.080 -14.922 1.00 89.25 86 PHE A O 1
ATOM 668 N N . ILE A 1 87 ? 7.961 7.764 -16.7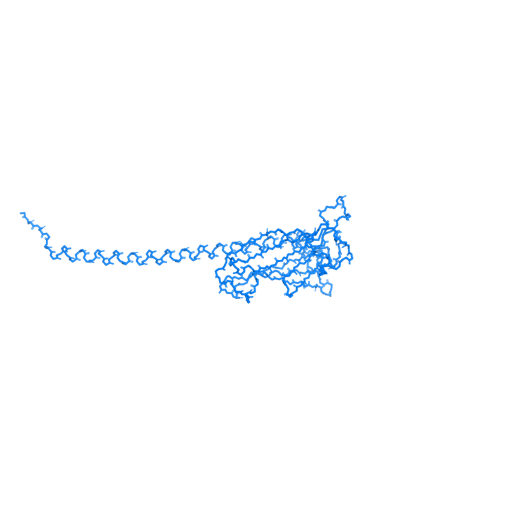21 1.00 87.31 87 ILE A N 1
ATOM 669 C CA . ILE A 1 87 ? 8.140 9.094 -17.308 1.00 87.31 87 ILE A CA 1
ATOM 670 C C . ILE A 1 87 ? 6.921 9.954 -16.931 1.00 87.31 87 ILE A C 1
ATOM 672 O O . ILE A 1 87 ? 5.805 9.623 -17.328 1.00 87.31 87 ILE A O 1
ATOM 676 N N . PRO A 1 88 ? 7.083 11.044 -16.160 1.00 80.62 88 PRO A N 1
ATOM 677 C CA . PRO A 1 88 ? 5.958 11.856 -15.696 1.00 80.62 88 PRO A CA 1
ATOM 678 C C . PRO A 1 88 ? 5.347 12.734 -16.797 1.00 80.62 88 PRO A C 1
ATOM 680 O O . PRO A 1 88 ? 4.169 13.070 -16.712 1.00 80.62 88 PRO A O 1
ATOM 683 N N . ASP A 1 89 ? 6.132 13.107 -17.811 1.00 76.81 89 ASP A N 1
ATOM 684 C CA . ASP A 1 89 ? 5.715 14.003 -18.887 1.00 76.81 89 ASP A CA 1
ATOM 685 C C . ASP A 1 89 ? 6.168 13.467 -20.252 1.00 76.81 89 ASP A C 1
ATOM 687 O O . ASP A 1 89 ? 7.355 13.282 -20.516 1.00 76.81 89 ASP A O 1
ATOM 691 N N . ILE A 1 90 ? 5.200 13.229 -21.135 1.00 68.25 90 ILE A N 1
ATOM 692 C CA . ILE A 1 90 ? 5.431 12.742 -22.501 1.00 68.25 90 ILE A CA 1
ATOM 693 C C . ILE A 1 90 ? 5.961 13.829 -23.445 1.00 68.25 90 ILE A C 1
ATOM 695 O O . ILE A 1 90 ? 6.438 13.508 -24.531 1.00 68.25 90 ILE A O 1
ATOM 699 N N . THR A 1 91 ? 5.886 15.104 -23.055 1.00 70.50 91 THR A N 1
ATOM 700 C CA . THR A 1 91 ? 6.412 16.228 -23.842 1.00 70.50 91 THR A CA 1
ATOM 701 C C . THR A 1 91 ? 7.923 16.399 -23.669 1.00 70.50 91 THR A C 1
ATOM 703 O O . THR A 1 91 ? 8.595 16.873 -24.583 1.00 70.50 91 THR A O 1
ATOM 706 N N . THR A 1 92 ? 8.477 15.939 -22.540 1.00 63.53 92 THR A N 1
ATOM 707 C CA . THR A 1 92 ? 9.922 15.873 -22.258 1.00 63.53 92 THR A CA 1
ATOM 708 C C . THR A 1 92 ? 10.320 14.461 -21.796 1.00 63.53 92 THR A C 1
ATOM 710 O O . THR A 1 92 ? 10.730 14.253 -20.653 1.00 63.53 92 THR A O 1
ATOM 713 N N . PRO A 1 93 ? 10.226 13.450 -22.683 1.00 62.06 93 PRO A N 1
ATOM 714 C CA . PRO A 1 93 ? 10.259 12.030 -22.314 1.00 62.06 93 PRO A CA 1
ATOM 715 C C . PRO A 1 93 ? 11.634 11.508 -21.857 1.00 62.06 93 PRO A C 1
ATOM 717 O O . PRO A 1 93 ? 11.820 10.311 -21.669 1.00 62.06 93 PRO A O 1
ATOM 720 N N . THR A 1 94 ? 12.625 12.381 -21.691 1.00 65.12 94 THR A N 1
ATOM 721 C CA . THR A 1 94 ? 13.993 12.026 -21.300 1.00 65.12 94 THR A CA 1
ATOM 722 C C . THR A 1 94 ? 14.211 11.955 -19.790 1.00 65.12 94 THR A C 1
ATOM 724 O O . THR A 1 94 ? 15.253 11.455 -19.367 1.00 65.12 94 THR A O 1
ATOM 727 N N . ILE A 1 95 ? 13.266 12.420 -18.965 1.00 78.81 95 ILE A N 1
ATOM 728 C CA . ILE A 1 95 ? 13.411 12.408 -17.502 1.00 78.81 95 ILE A CA 1
ATOM 729 C C . ILE A 1 95 ? 12.587 11.264 -16.909 1.00 78.81 95 ILE A C 1
ATOM 731 O O . ILE A 1 95 ? 11.363 11.329 -16.835 1.00 78.81 95 ILE A O 1
ATOM 735 N N . LEU A 1 96 ? 13.271 10.222 -16.443 1.00 84.62 96 LEU A N 1
ATOM 736 C CA . LEU A 1 96 ? 12.660 9.147 -15.665 1.00 84.62 96 LEU A CA 1
ATOM 737 C C . LEU A 1 96 ? 12.547 9.563 -14.197 1.00 84.62 96 LEU A C 1
ATOM 739 O O . LEU A 1 96 ? 13.489 10.095 -13.607 1.00 84.62 96 LEU A O 1
ATOM 743 N N . LYS A 1 97 ? 11.396 9.277 -13.589 1.00 87.50 97 LYS A N 1
ATOM 744 C CA . LYS A 1 97 ? 11.145 9.449 -12.161 1.00 87.50 97 LYS A CA 1
ATOM 745 C C . LYS A 1 97 ? 11.115 8.084 -11.481 1.00 87.50 97 LYS A C 1
ATOM 747 O O . LYS A 1 97 ? 10.392 7.188 -11.909 1.00 87.50 97 LYS A O 1
ATOM 752 N N . CYS A 1 98 ? 11.893 7.944 -10.410 1.00 90.12 98 CYS A N 1
ATOM 753 C CA . CYS A 1 98 ? 11.949 6.732 -9.598 1.00 90.12 98 CYS A CA 1
ATOM 754 C C . CYS A 1 98 ? 11.270 7.013 -8.264 1.00 90.12 98 CYS A C 1
ATOM 756 O O . CYS A 1 98 ? 11.629 7.965 -7.564 1.00 90.12 98 CYS A O 1
ATOM 758 N N . GLN A 1 99 ? 10.314 6.165 -7.910 1.00 91.81 99 GLN A N 1
ATOM 759 C CA . GLN A 1 99 ? 9.609 6.210 -6.641 1.00 91.81 99 GLN A CA 1
ATOM 760 C C . GLN A 1 99 ? 9.716 4.863 -5.927 1.00 91.81 99 GLN A C 1
ATOM 762 O O . GLN A 1 99 ? 9.851 3.814 -6.556 1.00 91.81 99 GLN A O 1
ATOM 767 N N . ALA A 1 100 ? 9.668 4.892 -4.602 1.00 92.00 100 ALA A N 1
ATOM 768 C CA . ALA A 1 100 ? 9.510 3.697 -3.796 1.00 92.00 100 ALA A CA 1
ATOM 769 C C . ALA A 1 100 ? 8.416 3.907 -2.763 1.00 92.00 100 ALA A C 1
ATOM 771 O O . ALA A 1 100 ? 8.241 4.996 -2.223 1.00 92.00 100 ALA A O 1
ATOM 772 N N . ILE A 1 101 ? 7.693 2.842 -2.476 1.00 93.31 101 ILE A N 1
ATOM 773 C CA . ILE A 1 101 ? 6.658 2.799 -1.464 1.00 93.31 101 ILE A CA 1
ATOM 774 C C . ILE A 1 101 ? 7.208 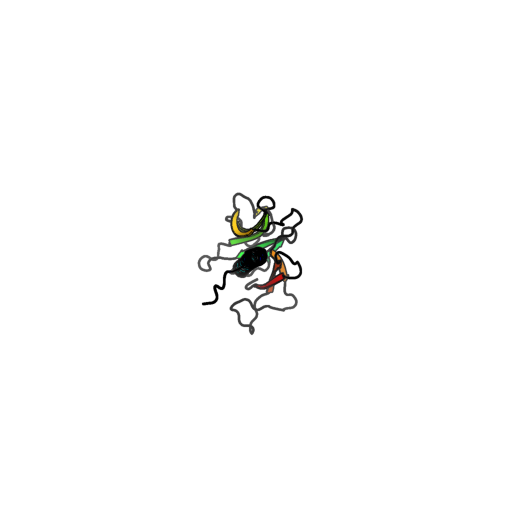1.950 -0.331 1.00 93.31 101 ILE A C 1
ATOM 776 O O . ILE A 1 101 ? 7.521 0.779 -0.536 1.00 93.31 101 ILE A O 1
ATOM 780 N N . LEU A 1 102 ? 7.340 2.555 0.843 1.00 90.62 102 LEU A N 1
ATOM 781 C CA . LEU A 1 102 ? 7.840 1.910 2.050 1.00 90.62 102 LEU A CA 1
ATOM 782 C C . LEU A 1 102 ? 6.704 1.820 3.062 1.00 90.62 102 LEU A C 1
ATOM 784 O O . LEU A 1 102 ? 6.183 2.850 3.496 1.00 90.62 102 LEU A O 1
ATOM 788 N N . SER A 1 103 ? 6.361 0.601 3.465 1.00 88.44 103 SER A N 1
ATOM 789 C CA . SER A 1 103 ? 5.486 0.369 4.611 1.00 88.44 103 SER A CA 1
ATOM 790 C C . SER A 1 103 ? 6.349 0.143 5.850 1.00 88.44 103 SER A C 1
ATOM 792 O O . SER A 1 103 ? 7.146 -0.789 5.887 1.00 88.44 103 SER A O 1
ATOM 794 N N . ASN A 1 104 ? 6.222 1.011 6.852 1.00 86.19 104 ASN A N 1
ATOM 795 C CA . ASN A 1 104 ? 6.997 0.947 8.087 1.00 86.19 104 ASN A CA 1
ATOM 796 C C . ASN A 1 104 ? 6.091 1.069 9.316 1.00 86.19 104 ASN A C 1
ATOM 798 O O . ASN A 1 104 ? 5.042 1.709 9.265 1.00 86.19 104 ASN A O 1
ATOM 802 N N . ASN A 1 105 ? 6.542 0.511 10.435 1.00 86.81 105 ASN A N 1
ATOM 803 C CA . ASN A 1 1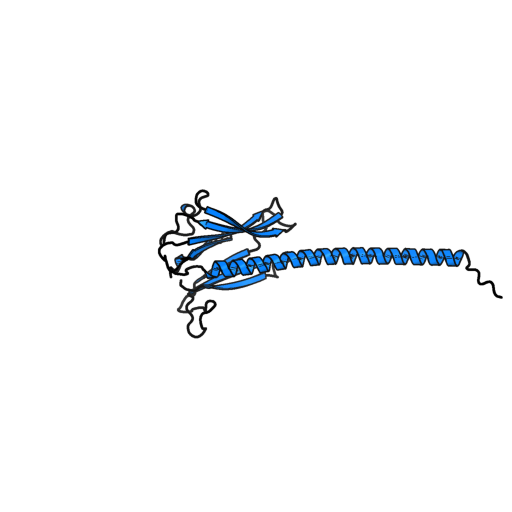05 ? 5.857 0.626 11.714 1.00 86.81 105 ASN A CA 1
ATOM 804 C C . ASN A 1 105 ? 6.673 1.536 12.630 1.00 86.81 105 ASN A C 1
ATOM 806 O O . ASN A 1 105 ? 7.876 1.344 12.801 1.00 86.81 105 ASN A O 1
ATOM 810 N N . ASP A 1 106 ? 6.010 2.518 13.222 1.00 86.75 106 ASP A N 1
ATOM 811 C CA . ASP A 1 106 ? 6.538 3.334 14.301 1.00 86.75 106 ASP A CA 1
ATOM 812 C C . ASP A 1 106 ? 6.054 2.749 15.632 1.00 86.75 106 ASP A C 1
ATOM 814 O O . ASP A 1 106 ? 4.891 2.882 16.020 1.00 86.75 106 ASP A O 1
ATOM 818 N N . ILE A 1 107 ? 6.955 2.034 16.304 1.00 85.25 107 ILE A N 1
ATOM 819 C CA . ILE A 1 107 ? 6.668 1.333 17.561 1.00 85.25 107 ILE A CA 1
ATOM 820 C C . ILE A 1 107 ? 6.524 2.330 18.718 1.00 85.25 107 ILE A C 1
ATOM 822 O O . ILE A 1 107 ? 5.738 2.096 19.634 1.00 85.25 107 ILE A O 1
ATOM 826 N N . GLU A 1 108 ? 7.262 3.442 18.677 1.00 85.94 108 GLU A N 1
ATOM 827 C CA . GLU A 1 108 ? 7.279 4.440 19.747 1.00 85.94 108 GLU A CA 1
ATOM 828 C C . GLU A 1 108 ? 5.962 5.217 19.769 1.00 85.94 108 GLU A C 1
ATOM 830 O O . GLU A 1 108 ? 5.303 5.306 20.807 1.00 85.94 108 GLU A O 1
ATOM 835 N N . ASN A 1 109 ? 5.527 5.688 18.598 1.00 86.00 109 ASN A N 1
ATOM 836 C CA . ASN A 1 109 ? 4.275 6.430 18.462 1.00 86.00 109 ASN A CA 1
ATOM 837 C C . ASN A 1 109 ? 3.050 5.526 18.286 1.00 86.00 109 ASN A C 1
ATOM 839 O O . ASN A 1 109 ? 1.918 6.009 18.347 1.00 86.00 109 ASN A O 1
ATOM 843 N N . LYS A 1 110 ? 3.258 4.211 18.128 1.00 86.31 110 LYS A N 1
ATOM 844 C CA . LYS A 1 110 ? 2.204 3.221 17.874 1.00 86.31 110 LYS A CA 1
ATOM 845 C C . LYS A 1 110 ? 1.409 3.553 16.608 1.00 86.31 110 LYS A C 1
ATOM 847 O O . LYS A 1 110 ? 0.174 3.592 16.607 1.00 86.31 110 LYS A O 1
ATOM 852 N N . GLU A 1 111 ? 2.135 3.771 15.515 1.00 88.69 111 GLU A N 1
ATOM 853 C CA . GLU A 1 111 ? 1.579 4.153 14.217 1.00 88.69 111 GLU A CA 1
ATOM 854 C C . GLU A 1 111 ? 2.097 3.260 13.086 1.00 88.69 111 GLU A C 1
ATOM 856 O O . GLU A 1 111 ? 3.287 2.979 12.979 1.00 88.69 111 GLU A O 1
ATOM 861 N N . TYR A 1 112 ? 1.212 2.843 12.186 1.00 88.19 112 TYR A N 1
ATOM 862 C CA . TYR A 1 112 ? 1.615 2.352 10.874 1.00 88.19 112 TYR A CA 1
ATOM 863 C C . TYR A 1 112 ? 1.814 3.537 9.949 1.00 88.19 112 TYR A C 1
ATOM 865 O O . TYR A 1 112 ? 0.946 4.404 9.860 1.00 88.19 112 TYR A O 1
ATOM 873 N N . GLN A 1 113 ? 2.925 3.563 9.230 1.00 89.06 113 GLN A N 1
ATOM 874 C CA . GLN A 1 113 ? 3.272 4.664 8.350 1.00 89.06 113 GLN A CA 1
ATOM 875 C C . GLN A 1 113 ? 3.610 4.136 6.962 1.00 89.06 113 GLN A C 1
ATOM 877 O O . GLN A 1 113 ? 4.490 3.294 6.775 1.00 89.06 113 GLN A O 1
ATOM 882 N N . LEU A 1 114 ? 2.925 4.678 5.965 1.00 91.75 114 LEU A N 1
ATOM 883 C CA . LEU A 1 114 ? 3.236 4.453 4.566 1.00 91.75 114 LEU A CA 1
ATOM 884 C C . LEU A 1 114 ? 3.948 5.687 4.026 1.00 91.75 114 LEU A C 1
ATOM 886 O O . LEU A 1 114 ? 3.429 6.799 4.120 1.00 91.75 114 LEU A O 1
ATOM 890 N N . TYR A 1 115 ? 5.113 5.491 3.425 1.00 92.12 115 TYR A N 1
ATOM 891 C CA . TYR A 1 115 ? 5.919 6.563 2.858 1.00 92.12 115 TYR A CA 1
ATOM 892 C C . TYR A 1 115 ? 6.085 6.405 1.355 1.00 92.12 115 TYR A C 1
ATOM 894 O O . TYR A 1 115 ? 6.287 5.299 0.854 1.00 92.12 115 TYR A O 1
ATOM 902 N N . LEU A 1 116 ? 6.080 7.541 0.663 1.00 92.88 116 LEU A N 1
ATOM 903 C CA . LEU A 1 116 ? 6.592 7.672 -0.689 1.00 92.88 116 LEU A CA 1
ATOM 904 C C . LEU A 1 116 ? 8.022 8.201 -0.612 1.00 92.88 116 LEU A C 1
ATOM 906 O O . LEU A 1 116 ? 8.285 9.240 -0.005 1.00 92.88 116 LEU A O 1
ATOM 910 N N . LEU A 1 117 ? 8.939 7.473 -1.226 1.00 91.50 117 LEU A N 1
ATOM 911 C CA . LEU A 1 117 ? 10.308 7.891 -1.456 1.00 91.50 117 LEU A CA 1
ATOM 912 C C . LEU A 1 117 ? 10.421 8.325 -2.911 1.00 91.50 117 LEU A C 1
ATOM 914 O O . LEU A 1 117 ? 10.026 7.578 -3.802 1.00 91.50 117 LEU A O 1
ATOM 918 N N . GLU A 1 118 ? 10.973 9.502 -3.167 1.00 90.19 118 GLU A N 1
ATOM 919 C CA . GLU A 1 118 ? 11.240 9.987 -4.521 1.00 90.19 118 GLU A CA 1
ATOM 920 C C . GLU A 1 118 ? 12.734 10.235 -4.698 1.00 90.19 118 GLU A C 1
ATOM 922 O O . GLU A 1 118 ? 13.344 10.921 -3.878 1.00 90.19 118 GLU A O 1
ATOM 927 N N . ASN A 1 119 ? 13.324 9.702 -5.770 1.00 88.25 119 ASN A N 1
ATOM 928 C CA . ASN A 1 119 ? 14.713 9.988 -6.123 1.00 88.25 119 ASN A CA 1
ATOM 929 C C . ASN A 1 119 ? 14.796 11.167 -7.099 1.00 88.25 119 ASN A C 1
ATOM 931 O O . ASN A 1 119 ? 14.061 11.224 -8.084 1.00 88.25 119 ASN A O 1
ATOM 935 N N . THR A 1 120 ? 15.734 12.075 -6.844 1.00 75.50 120 THR A N 1
ATOM 936 C CA . THR A 1 120 ? 15.916 13.336 -7.575 1.00 75.50 120 THR A CA 1
ATOM 937 C C . THR A 1 120 ? 17.090 13.354 -8.564 1.00 75.50 120 THR A C 1
ATOM 939 O O . THR A 1 120 ? 17.195 14.311 -9.327 1.00 75.50 120 THR A O 1
ATOM 942 N N . LYS A 1 121 ? 17.979 12.343 -8.588 1.00 73.38 121 LYS A N 1
ATOM 943 C CA . LYS A 1 121 ? 19.191 12.376 -9.443 1.00 73.38 121 LYS A CA 1
ATOM 944 C C . LYS A 1 121 ? 19.543 11.099 -10.211 1.00 73.38 121 LYS A C 1
ATOM 946 O O . LYS A 1 121 ? 20.074 11.214 -11.309 1.00 73.38 121 LYS A O 1
ATOM 951 N N . ASN A 1 122 ? 19.273 9.905 -9.678 1.00 67.94 122 ASN A N 1
ATOM 952 C CA . ASN A 1 122 ? 19.878 8.657 -10.188 1.00 67.94 122 ASN A CA 1
ATOM 953 C C . ASN A 1 122 ? 18.867 7.675 -10.804 1.00 67.94 122 ASN A C 1
ATOM 955 O O . ASN A 1 122 ? 19.022 6.460 -10.694 1.00 67.94 122 ASN A O 1
ATOM 959 N N . CYS A 1 123 ? 17.824 8.191 -11.452 1.00 77.12 123 CYS A N 1
ATOM 960 C CA . CYS A 1 123 ? 16.821 7.369 -12.122 1.00 77.12 123 CYS A CA 1
ATOM 961 C C . CYS A 1 123 ? 17.147 7.214 -13.617 1.00 77.12 123 CYS A C 1
ATOM 963 O O . CYS A 1 123 ? 16.592 7.913 -14.455 1.00 77.12 123 CYS A O 1
ATOM 965 N N . GLY A 1 124 ? 18.100 6.342 -13.954 1.00 77.00 124 GLY A N 1
ATOM 966 C CA . GLY A 1 124 ? 18.388 5.959 -15.347 1.00 77.00 124 GLY A CA 1
ATOM 967 C C . GLY A 1 124 ? 17.581 4.732 -15.782 1.00 77.00 124 GLY A C 1
ATOM 968 O O . GLY A 1 124 ? 16.987 4.079 -14.930 1.00 77.00 124 GLY A O 1
ATOM 969 N N . THR A 1 125 ? 17.591 4.384 -17.074 1.00 72.81 125 THR A N 1
ATOM 970 C CA . THR A 1 125 ? 16.936 3.184 -17.652 1.00 72.81 125 THR A CA 1
ATOM 971 C C . THR A 1 125 ? 17.553 1.862 -17.186 1.00 72.81 125 THR A C 1
ATOM 973 O O . THR A 1 125 ? 16.838 0.878 -17.002 1.00 72.81 125 THR A O 1
ATOM 976 N N . ASP A 1 126 ? 18.862 1.851 -16.934 1.00 74.50 126 ASP A N 1
ATOM 977 C CA . ASP A 1 126 ? 19.626 0.639 -16.591 1.00 74.50 126 ASP A CA 1
ATOM 978 C C . ASP A 1 126 ? 19.907 0.511 -15.088 1.00 74.50 126 ASP A C 1
ATOM 980 O O . ASP A 1 126 ? 20.531 -0.445 -14.631 1.00 74.50 126 ASP A O 1
ATOM 984 N N . ALA A 1 127 ? 19.448 1.484 -14.297 1.00 76.19 127 ALA A N 1
ATOM 985 C CA . ALA A 1 127 ? 19.636 1.477 -12.856 1.00 76.19 127 ALA A CA 1
ATOM 986 C C . ALA A 1 127 ? 18.768 0.379 -12.212 1.00 76.19 127 ALA A C 1
ATOM 988 O O . ALA A 1 127 ? 17.546 0.374 -12.388 1.00 76.19 127 ALA A O 1
ATOM 989 N N . ASP A 1 128 ? 19.384 -0.535 -11.452 1.00 82.62 128 ASP A N 1
ATOM 990 C CA . ASP A 1 128 ? 18.651 -1.529 -10.660 1.00 82.62 128 ASP A CA 1
ATOM 991 C C . ASP A 1 128 ? 18.010 -0.853 -9.449 1.00 82.62 128 ASP A C 1
ATOM 993 O O . ASP A 1 128 ? 18.690 -0.533 -8.470 1.00 82.62 128 ASP A O 1
ATOM 997 N N . LEU A 1 129 ? 16.686 -0.697 -9.515 1.00 83.44 129 LEU A N 1
ATOM 998 C CA . LEU A 1 129 ? 15.843 -0.041 -8.519 1.00 83.44 129 LEU A CA 1
ATOM 999 C C . LEU A 1 129 ? 16.015 -0.570 -7.088 1.00 83.44 129 LEU A C 1
ATOM 1001 O O . LEU A 1 129 ? 15.720 0.163 -6.146 1.00 83.44 129 LEU A O 1
ATOM 1005 N N . LYS A 1 130 ? 16.492 -1.805 -6.898 1.00 83.62 130 LYS A N 1
ATOM 1006 C CA . LYS A 1 130 ? 16.713 -2.391 -5.563 1.00 83.62 130 LYS A CA 1
ATOM 1007 C C . LYS A 1 130 ? 18.039 -1.971 -4.928 1.00 83.62 130 LYS A C 1
ATOM 1009 O O . LYS A 1 130 ? 18.249 -2.201 -3.737 1.00 83.62 130 LYS A O 1
ATOM 1014 N N . THR A 1 131 ? 18.945 -1.368 -5.693 1.00 79.81 131 THR A N 1
ATOM 1015 C CA . THR A 1 131 ? 20.277 -1.014 -5.198 1.00 79.81 131 THR A CA 1
ATOM 1016 C C . THR A 1 131 ? 20.204 0.192 -4.265 1.00 79.81 131 THR A C 1
ATOM 1018 O O . THR A 1 131 ? 19.623 1.227 -4.592 1.00 79.81 131 THR A O 1
ATOM 1021 N N . SER A 1 132 ? 20.853 0.096 -3.104 1.00 67.75 132 SER A N 1
ATOM 1022 C CA . SER A 1 132 ? 20.881 1.161 -2.090 1.00 67.75 132 SER A CA 1
ATOM 1023 C C . SER A 1 132 ? 21.556 2.458 -2.556 1.00 67.75 132 SER A C 1
ATOM 1025 O O . SER A 1 132 ? 21.284 3.516 -1.996 1.00 67.75 132 SER A O 1
ATOM 1027 N N . SER A 1 133 ? 22.393 2.412 -3.597 1.00 71.94 133 SER A N 1
ATOM 1028 C CA . SER A 1 133 ? 23.048 3.590 -4.189 1.00 71.94 133 SER A CA 1
ATOM 1029 C C . SER A 1 133 ? 22.062 4.575 -4.826 1.00 71.94 133 SER A C 1
ATOM 1031 O O . SER A 1 133 ? 22.341 5.775 -4.896 1.00 71.94 133 SER A O 1
ATOM 1033 N N . ILE A 1 134 ? 20.899 4.079 -5.258 1.00 76.56 134 ILE A N 1
ATOM 1034 C CA . ILE A 1 134 ? 19.799 4.885 -5.792 1.00 76.56 134 ILE A CA 1
ATOM 1035 C C . ILE A 1 134 ? 19.088 5.608 -4.642 1.00 76.56 134 ILE A C 1
ATOM 1037 O O . ILE A 1 134 ? 18.773 6.788 -4.762 1.00 76.56 134 ILE A O 1
ATOM 1041 N N . TRP A 1 135 ? 18.901 4.935 -3.507 1.00 83.25 135 TRP A N 1
ATOM 1042 C CA . TRP A 1 135 ? 18.106 5.405 -2.369 1.00 83.25 135 TRP A CA 1
ATOM 1043 C C . TRP A 1 135 ? 18.979 5.953 -1.236 1.00 83.25 135 TRP A C 1
ATOM 1045 O O . TRP A 1 135 ? 18.965 5.442 -0.116 1.00 83.25 135 TRP A O 1
ATOM 1055 N N . ASN A 1 136 ? 19.762 6.994 -1.523 1.00 76.56 136 ASN A N 1
ATOM 1056 C CA . ASN A 1 136 ? 20.572 7.676 -0.510 1.00 76.56 136 ASN A CA 1
ATOM 1057 C C . ASN A 1 136 ? 19.828 8.874 0.113 1.00 76.56 136 ASN A C 1
ATOM 1059 O O . ASN A 1 136 ? 18.957 9.475 -0.517 1.00 76.56 136 ASN A O 1
ATOM 1063 N N . SER A 1 137 ? 20.175 9.248 1.347 1.00 72.75 137 SER A N 1
ATOM 1064 C CA . SER A 1 137 ? 19.504 10.333 2.084 1.00 72.75 137 SER A CA 1
ATOM 1065 C C . SER A 1 137 ? 19.681 11.722 1.457 1.00 72.75 137 SER A C 1
ATOM 1067 O O . SER A 1 137 ? 18.894 12.619 1.735 1.00 72.75 137 SER A O 1
ATOM 1069 N N . THR A 1 138 ? 20.688 11.915 0.603 1.00 77.12 138 THR A N 1
ATOM 1070 C CA . THR A 1 138 ? 20.984 13.203 -0.045 1.00 77.12 138 THR A CA 1
ATOM 1071 C C . THR A 1 138 ? 20.127 13.453 -1.289 1.00 77.12 138 THR A C 1
ATOM 1073 O O . THR A 1 138 ? 19.933 14.601 -1.686 1.00 77.12 138 THR A O 1
ATOM 1076 N N . HIS A 1 139 ? 19.627 12.396 -1.931 1.00 75.56 139 HIS A N 1
ATOM 1077 C CA . HIS A 1 139 ? 18.868 12.473 -3.185 1.00 75.56 139 HIS A CA 1
ATOM 1078 C C . HIS A 1 139 ? 17.489 11.820 -3.102 1.00 75.56 139 HIS A C 1
ATOM 1080 O O . HIS A 1 139 ? 16.773 11.813 -4.104 1.00 75.56 139 HIS A O 1
ATOM 1086 N N . THR A 1 140 ? 17.107 11.325 -1.922 1.00 84.88 140 THR A N 1
ATOM 1087 C CA . THR A 1 140 ? 15.792 10.740 -1.659 1.00 84.88 140 THR A CA 1
ATOM 1088 C C . THR A 1 140 ? 14.965 11.666 -0.783 1.00 84.88 140 THR A C 1
ATOM 1090 O O . THR A 1 140 ? 15.319 11.935 0.365 1.00 84.88 140 THR A O 1
ATOM 1093 N N . THR A 1 141 ? 13.824 12.111 -1.295 1.00 87.81 141 THR A N 1
ATOM 1094 C CA . THR A 1 141 ? 12.812 12.809 -0.502 1.00 87.81 141 THR A CA 1
ATOM 1095 C C . THR A 1 141 ? 11.829 11.791 0.060 1.00 87.81 141 THR A C 1
ATOM 1097 O O . THR A 1 141 ? 11.328 10.949 -0.680 1.00 87.81 141 THR A O 1
ATOM 1100 N N . ARG A 1 142 ? 11.555 11.858 1.368 1.00 90.00 142 ARG A N 1
ATOM 1101 C CA . ARG A 1 142 ? 10.579 11.002 2.057 1.00 90.00 142 ARG A CA 1
ATOM 1102 C C . ARG A 1 142 ? 9.334 11.812 2.397 1.00 90.00 142 ARG A C 1
ATOM 1104 O O . ARG A 1 142 ? 9.419 12.766 3.165 1.00 90.00 142 ARG A O 1
ATOM 1111 N N . SER A 1 143 ? 8.187 11.398 1.875 1.00 89.81 143 SER A N 1
ATOM 1112 C CA . SER A 1 143 ? 6.892 12.038 2.115 1.00 89.81 143 SER A CA 1
ATOM 1113 C C . SER A 1 143 ? 5.909 11.037 2.729 1.00 89.81 143 SER A C 1
ATOM 1115 O O . SER A 1 143 ? 5.788 9.924 2.211 1.00 89.81 143 SER A O 1
ATOM 1117 N N . PRO A 1 144 ? 5.220 11.374 3.834 1.00 90.00 144 PRO A N 1
ATOM 1118 C CA . PRO A 1 144 ? 4.194 10.501 4.396 1.00 90.00 144 PRO A CA 1
ATOM 1119 C C . PRO A 1 144 ? 2.981 10.452 3.458 1.00 90.00 144 PRO A C 1
ATOM 1121 O O . PRO A 1 144 ? 2.503 11.489 3.005 1.00 90.00 144 PRO A O 1
ATOM 1124 N N . LEU A 1 145 ? 2.491 9.248 3.162 1.00 89.62 145 LEU A N 1
ATOM 1125 C CA . LEU A 1 145 ? 1.250 9.028 2.414 1.00 89.62 145 LEU A CA 1
ATOM 1126 C C . LEU A 1 145 ? 0.075 8.800 3.357 1.00 89.62 145 LEU A C 1
ATOM 1128 O O . LEU A 1 145 ? -0.985 9.392 3.175 1.00 89.62 145 LEU A O 1
ATOM 1132 N N . ILE A 1 146 ? 0.262 7.935 4.354 1.00 90.88 146 ILE A N 1
ATOM 1133 C CA . ILE A 1 146 ? -0.747 7.681 5.374 1.00 90.88 146 ILE A CA 1
ATOM 1134 C C . ILE A 1 146 ? -0.102 7.292 6.697 1.00 90.88 146 ILE A C 1
ATOM 1136 O O . ILE A 1 146 ? 0.924 6.611 6.720 1.00 90.88 146 ILE A O 1
ATOM 1140 N N . THR A 1 147 ? -0.747 7.707 7.780 1.00 90.44 147 THR A N 1
ATOM 1141 C CA . THR A 1 147 ? -0.406 7.340 9.149 1.00 90.44 147 THR A CA 1
ATOM 1142 C C . THR A 1 147 ? -1.656 6.775 9.805 1.00 90.44 147 THR A C 1
ATOM 1144 O O . THR A 1 147 ? -2.703 7.419 9.769 1.00 90.44 147 THR A O 1
ATOM 1147 N N . ILE A 1 148 ? -1.551 5.579 10.380 1.00 89.12 148 ILE A N 1
ATOM 1148 C CA . ILE A 1 148 ? -2.664 4.857 10.999 1.00 89.12 148 ILE A CA 1
ATOM 1149 C C . ILE A 1 148 ? -2.301 4.547 12.440 1.00 89.12 148 ILE A C 1
ATOM 1151 O O . ILE A 1 148 ? -1.355 3.804 12.698 1.00 89.12 148 ILE A O 1
ATOM 1155 N N . LYS A 1 149 ? -3.059 5.084 13.392 1.00 85.44 149 LYS A N 1
ATOM 1156 C CA . LYS A 1 149 ? -2.822 4.822 14.815 1.00 85.44 149 LYS A CA 1
ATOM 1157 C C . LYS A 1 149 ? -3.289 3.419 15.180 1.00 85.44 149 LYS A C 1
ATOM 1159 O O . LYS A 1 149 ? -4.419 3.043 14.887 1.00 85.44 149 LYS A O 1
ATOM 1164 N N . ASN A 1 150 ? -2.448 2.652 15.869 1.00 80.69 150 ASN A N 1
ATOM 1165 C CA . ASN A 1 150 ? -2.836 1.355 16.413 1.00 80.69 150 ASN A CA 1
ATOM 1166 C C . ASN A 1 150 ? -2.120 1.080 17.737 1.00 80.69 150 ASN A C 1
ATOM 1168 O O . ASN A 1 150 ? -0.910 0.896 17.791 1.00 80.69 150 ASN A O 1
ATOM 1172 N N . LYS A 1 151 ? -2.904 0.963 18.813 1.00 70.06 151 LYS A N 1
ATOM 1173 C CA . LYS A 1 151 ? -2.410 0.816 20.192 1.00 70.06 151 LYS A CA 1
ATOM 1174 C C . LYS A 1 151 ? -1.608 -0.470 20.459 1.00 70.06 151 LYS A C 1
ATOM 1176 O O . LYS A 1 151 ? -0.940 -0.531 21.496 1.00 70.06 151 LYS A O 1
ATOM 1181 N N . ASN A 1 152 ? -1.656 -1.446 19.553 1.00 77.06 152 ASN A N 1
ATOM 1182 C CA . ASN A 1 152 ? -1.112 -2.795 19.716 1.00 77.06 152 ASN A CA 1
ATOM 1183 C C . ASN A 1 152 ? 0.102 -3.080 18.808 1.00 77.06 152 ASN A C 1
ATOM 1185 O O . ASN A 1 152 ? 0.395 -4.241 18.542 1.00 77.06 152 ASN A O 1
ATOM 1189 N N . ILE A 1 153 ? 0.786 -2.052 18.294 1.00 80.44 153 ILE A N 1
ATOM 1190 C CA . ILE A 1 153 ? 2.010 -2.249 17.503 1.00 80.44 153 ILE A CA 1
ATOM 1191 C C . ILE A 1 153 ? 3.169 -2.657 18.418 1.00 80.44 153 ILE A C 1
ATOM 1193 O O . ILE A 1 153 ? 3.510 -1.954 19.368 1.00 80.44 153 ILE A O 1
ATOM 1197 N N . GLU A 1 154 ? 3.798 -3.776 18.075 1.00 81.00 154 GLU A N 1
ATOM 1198 C CA . GLU A 1 154 ? 5.020 -4.302 18.685 1.00 81.00 154 GLU A CA 1
ATOM 1199 C C . GLU A 1 154 ? 6.121 -4.473 17.626 1.00 81.00 154 GLU A C 1
ATOM 1201 O O . GLU A 1 154 ? 5.852 -4.463 16.425 1.00 81.00 154 GLU A O 1
ATOM 1206 N N . ALA A 1 155 ? 7.368 -4.702 18.051 1.00 76.88 155 ALA A N 1
ATOM 1207 C CA . ALA A 1 155 ? 8.509 -4.859 17.140 1.00 76.88 155 ALA A CA 1
ATOM 1208 C C . ALA A 1 155 ? 8.375 -6.024 16.140 1.00 76.88 155 ALA A C 1
ATOM 1210 O O . ALA A 1 155 ? 8.967 -5.993 15.066 1.00 76.88 155 ALA A O 1
ATOM 1211 N N . THR A 1 156 ? 7.594 -7.049 16.482 1.00 78.50 156 THR A N 1
ATOM 1212 C CA . THR A 1 156 ? 7.314 -8.218 15.631 1.00 78.50 156 THR A CA 1
ATOM 1213 C C . THR A 1 156 ? 6.064 -8.042 14.770 1.00 78.50 156 THR A C 1
ATOM 1215 O O . THR A 1 156 ? 5.749 -8.904 13.946 1.00 78.50 156 THR A O 1
ATOM 1218 N N . THR A 1 157 ? 5.323 -6.947 14.958 1.00 78.88 157 THR A N 1
ATOM 1219 C CA . THR A 1 157 ? 4.093 -6.692 14.213 1.00 78.88 157 THR A CA 1
ATOM 1220 C C . THR A 1 157 ? 4.453 -6.391 12.767 1.00 78.88 157 THR A C 1
ATOM 1222 O O . THR A 1 157 ? 5.206 -5.463 12.488 1.00 78.88 157 THR A O 1
ATOM 1225 N N . ALA A 1 158 ? 3.916 -7.181 11.840 1.00 78.31 158 ALA A N 1
ATOM 1226 C CA . ALA A 1 158 ? 4.103 -6.941 10.416 1.00 78.31 158 ALA A CA 1
ATOM 1227 C C . ALA A 1 158 ? 3.418 -5.628 9.988 1.00 78.31 158 ALA A C 1
ATOM 1229 O O . ALA A 1 158 ? 2.404 -5.252 10.585 1.00 78.31 158 ALA A O 1
ATOM 1230 N N . PRO A 1 159 ? 3.908 -4.943 8.944 1.00 83.50 159 PRO A N 1
ATOM 1231 C CA . PRO A 1 159 ? 3.233 -3.766 8.417 1.00 83.50 159 PRO A CA 1
ATOM 1232 C C . PRO A 1 159 ? 1.812 -4.067 7.918 1.00 83.50 159 PRO A C 1
ATOM 1234 O O . PRO A 1 159 ? 1.479 -5.203 7.561 1.00 83.50 159 PRO A O 1
ATOM 1237 N N . VAL A 1 160 ? 0.963 -3.032 7.895 1.00 87.69 160 VAL A N 1
ATOM 1238 C CA . VAL A 1 160 ? -0.432 -3.148 7.427 1.00 87.69 160 VAL A CA 1
ATOM 1239 C C . VAL A 1 160 ? -0.486 -3.505 5.952 1.00 87.69 160 VAL A C 1
ATOM 1241 O O . VAL A 1 160 ? -1.255 -4.389 5.576 1.00 87.69 160 VAL A O 1
ATOM 1244 N N . PHE A 1 161 ? 0.327 -2.833 5.136 1.00 89.56 161 PHE A N 1
ATOM 1245 C CA . PHE A 1 161 ? 0.387 -3.037 3.697 1.00 89.56 161 PHE A CA 1
ATOM 1246 C C . PHE A 1 161 ? 1.556 -3.951 3.344 1.00 89.56 161 PHE A C 1
ATOM 1248 O O . PHE A 1 161 ? 2.682 -3.739 3.781 1.00 89.56 161 PHE A O 1
ATOM 1255 N N . SER A 1 162 ? 1.273 -4.948 2.517 1.00 89.75 162 SER A N 1
ATOM 1256 C CA . SER A 1 162 ? 2.265 -5.839 1.919 1.00 89.75 162 SER A CA 1
ATOM 1257 C C . SER A 1 162 ? 2.040 -5.902 0.416 1.00 89.75 162 SER A C 1
ATOM 1259 O O . SER A 1 162 ? 0.911 -5.751 -0.068 1.00 89.75 162 SER A O 1
ATOM 1261 N N . PHE A 1 163 ? 3.120 -6.113 -0.325 1.00 91.44 163 PHE A N 1
ATOM 1262 C CA . PHE A 1 163 ? 3.106 -6.089 -1.783 1.00 91.44 163 PHE A CA 1
ATOM 1263 C C . PHE A 1 163 ? 3.455 -7.471 -2.338 1.00 91.44 163 PHE A C 1
ATOM 1265 O O . PHE A 1 163 ? 4.058 -8.305 -1.669 1.00 91.44 163 PHE A O 1
ATOM 1272 N N . LYS A 1 164 ? 3.059 -7.742 -3.577 1.00 91.56 164 LYS A N 1
ATOM 1273 C CA . LYS A 1 164 ? 3.515 -8.903 -4.337 1.00 91.56 164 LYS A CA 1
ATOM 1274 C C . LYS A 1 164 ? 3.504 -8.549 -5.811 1.00 91.56 164 LYS A C 1
ATOM 1276 O O . LYS A 1 164 ? 2.480 -8.095 -6.312 1.00 91.56 164 LYS A O 1
ATOM 1281 N N . VAL A 1 165 ? 4.618 -8.771 -6.498 1.00 90.56 165 VAL A N 1
ATOM 1282 C CA . VAL A 1 165 ? 4.721 -8.566 -7.948 1.00 90.56 165 VAL A CA 1
ATOM 1283 C C . VAL A 1 165 ? 4.730 -9.927 -8.633 1.00 90.56 165 VAL A C 1
ATOM 1285 O O . VAL A 1 165 ? 5.537 -10.791 -8.297 1.00 90.56 165 VAL A O 1
ATOM 1288 N N . GLU A 1 166 ? 3.824 -10.122 -9.584 1.00 90.31 166 GLU A N 1
ATOM 1289 C CA . GLU A 1 166 ? 3.677 -11.358 -10.350 1.00 90.31 166 GLU A CA 1
ATOM 1290 C C . GLU A 1 166 ? 3.836 -11.069 -11.843 1.00 90.31 166 GLU A C 1
ATOM 1292 O O . GLU A 1 166 ? 3.136 -10.224 -12.402 1.00 90.31 166 GLU A O 1
ATOM 1297 N N . ASN A 1 167 ? 4.748 -11.791 -12.497 1.00 88.19 167 ASN A N 1
ATOM 1298 C CA . ASN A 1 167 ? 4.916 -11.733 -13.947 1.00 88.19 167 ASN A CA 1
ATOM 1299 C C . ASN A 1 167 ? 3.943 -12.714 -14.611 1.00 88.19 167 ASN A C 1
ATOM 1301 O O . ASN A 1 167 ? 3.910 -13.893 -14.247 1.00 88.19 167 ASN A O 1
ATOM 1305 N N . LEU A 1 168 ? 3.194 -12.259 -15.612 1.00 84.50 168 LEU A N 1
ATOM 1306 C CA . LEU A 1 168 ? 2.353 -13.131 -16.424 1.00 84.50 168 LEU A CA 1
ATOM 1307 C C . LEU A 1 168 ? 3.216 -13.826 -17.478 1.00 84.50 168 LEU A C 1
ATOM 1309 O O . LEU A 1 168 ? 3.825 -13.191 -18.335 1.00 84.50 168 LEU A O 1
ATOM 1313 N N . THR A 1 169 ? 3.285 -15.151 -17.404 1.00 79.69 169 THR A N 1
ATOM 1314 C CA . THR A 1 169 ? 4.056 -15.983 -18.333 1.00 79.69 169 THR A CA 1
ATOM 1315 C C . THR A 1 169 ? 3.144 -16.678 -19.347 1.00 79.69 169 THR A C 1
ATOM 1317 O O . THR A 1 169 ? 1.930 -16.793 -19.158 1.00 79.69 169 THR A O 1
ATOM 1320 N N . GLY A 1 170 ? 3.725 -17.139 -20.460 1.00 74.50 170 GLY A N 1
ATOM 1321 C CA . GLY A 1 170 ? 3.004 -17.927 -21.468 1.00 74.50 170 GLY A CA 1
ATOM 1322 C C . GLY A 1 170 ? 2.017 -17.126 -22.323 1.00 74.50 170 GLY A C 1
ATOM 1323 O O . GLY A 1 170 ? 0.962 -17.643 -22.672 1.00 74.50 170 GLY A O 1
ATOM 1324 N N . GLY A 1 171 ? 2.319 -15.856 -22.621 1.00 73.06 171 GLY A N 1
ATOM 1325 C CA . GLY A 1 171 ? 1.495 -15.005 -23.493 1.00 73.06 171 GLY A CA 1
ATOM 1326 C C . GLY A 1 171 ? 0.195 -14.494 -22.861 1.00 73.06 171 GLY A C 1
ATOM 1327 O O . GLY A 1 171 ? -0.558 -13.774 -23.514 1.00 73.06 171 GLY A O 1
ATOM 1328 N N . LYS A 1 172 ? -0.065 -14.829 -21.590 1.00 82.31 172 LYS A N 1
ATOM 1329 C CA . LYS A 1 172 ? -1.181 -14.271 -20.823 1.00 82.31 172 LYS A CA 1
ATOM 1330 C C . LYS A 1 172 ? -0.938 -12.785 -20.592 1.00 82.31 172 LYS A C 1
ATOM 1332 O O . LYS A 1 172 ? 0.131 -12.396 -20.134 1.00 82.31 172 LYS A O 1
ATOM 1337 N N . LYS A 1 173 ? -1.951 -11.974 -20.879 1.00 86.50 173 LYS A N 1
ATOM 1338 C CA . LYS A 1 173 ? -1.944 -10.539 -20.612 1.00 86.50 173 LYS A CA 1
ATOM 1339 C C . LYS A 1 173 ? -3.112 -10.180 -19.714 1.00 86.50 173 LYS A C 1
ATOM 1341 O O . LYS A 1 173 ? -4.156 -10.830 -19.755 1.00 86.50 173 LYS A O 1
ATOM 1346 N N . CYS A 1 174 ? -2.927 -9.149 -18.913 1.00 86.81 174 CYS A N 1
ATOM 1347 C CA . CYS A 1 174 ? -3.995 -8.536 -18.152 1.00 86.81 174 CYS A CA 1
ATOM 1348 C C . CYS A 1 174 ? -4.469 -7.249 -18.823 1.00 86.81 174 CYS A C 1
ATOM 1350 O O . CYS A 1 174 ? -3.808 -6.714 -19.714 1.00 86.81 174 CYS A O 1
ATOM 1352 N N . THR A 1 175 ? -5.633 -6.762 -18.406 1.00 87.31 175 THR A N 1
ATOM 1353 C CA . THR A 1 175 ? -6.206 -5.512 -18.908 1.00 87.31 175 THR A CA 1
ATOM 1354 C C . THR A 1 175 ? -5.982 -4.409 -17.873 1.00 87.31 175 THR A C 1
ATOM 1356 O O . THR A 1 175 ? -6.627 -4.444 -16.819 1.00 87.31 175 THR A O 1
ATOM 1359 N N . PRO A 1 176 ? -5.066 -3.456 -18.123 1.00 84.94 176 PRO A N 1
ATOM 1360 C CA . PRO A 1 176 ? -4.895 -2.294 -17.263 1.00 84.94 176 PRO A CA 1
ATOM 1361 C C . PRO A 1 176 ? -6.147 -1.419 -17.264 1.00 84.94 176 PRO A C 1
ATOM 1363 O O . PRO A 1 176 ? -6.982 -1.494 -18.170 1.00 84.94 176 PRO A O 1
ATOM 1366 N N . TYR A 1 177 ? -6.266 -0.556 -16.257 1.00 81.31 177 TYR A N 1
ATOM 1367 C CA . TYR A 1 177 ? -7.368 0.397 -16.198 1.00 81.31 177 TYR A CA 1
ATOM 1368 C C . TYR A 1 177 ? -7.398 1.276 -17.459 1.00 81.31 177 TYR A C 1
ATOM 1370 O O . TYR A 1 177 ? -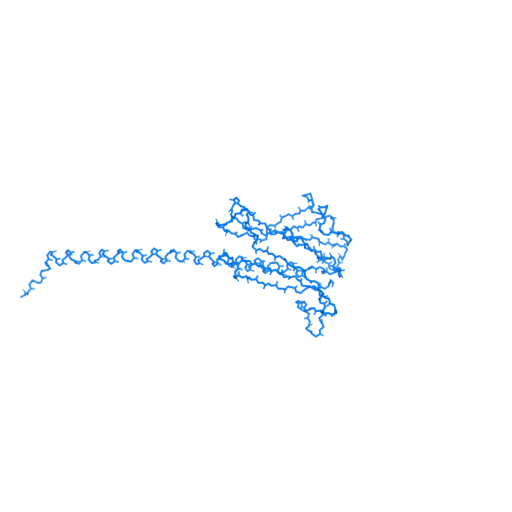6.369 1.788 -17.896 1.00 81.31 177 TYR A O 1
ATOM 1378 N N . GLY A 1 178 ? -8.582 1.433 -18.055 1.00 78.31 178 GLY A N 1
ATOM 1379 C CA . GLY A 1 178 ? -8.777 2.229 -19.271 1.00 78.31 178 GLY A CA 1
ATOM 1380 C C . GLY A 1 178 ? -8.417 1.535 -20.593 1.00 78.31 178 GLY A C 1
ATOM 1381 O O . GLY A 1 178 ? -8.636 2.127 -21.645 1.00 78.31 178 GLY A O 1
ATOM 1382 N N . ILE A 1 179 ? -7.919 0.293 -20.576 1.00 82.69 179 ILE A N 1
ATOM 1383 C CA . ILE A 1 179 ? -7.669 -0.507 -21.787 1.00 82.69 179 ILE A CA 1
ATOM 1384 C C . ILE A 1 179 ? -8.836 -1.477 -22.019 1.00 82.69 179 ILE A C 1
ATOM 1386 O O . ILE A 1 179 ? -9.418 -1.998 -21.067 1.00 82.69 179 ILE A O 1
ATOM 1390 N N . SER A 1 180 ? -9.209 -1.721 -23.281 1.00 79.88 180 SER A N 1
ATOM 1391 C CA . SER A 1 180 ? -10.278 -2.680 -23.599 1.00 79.88 180 SER A CA 1
ATOM 1392 C C . SER A 1 180 ? -9.871 -4.112 -23.239 1.00 79.88 180 SER A C 1
ATOM 1394 O O . SER A 1 180 ? -8.727 -4.525 -23.440 1.00 79.88 180 SER A O 1
ATOM 1396 N N . LYS A 1 181 ? -10.842 -4.902 -22.767 1.00 81.31 181 LYS A N 1
ATOM 1397 C CA . LYS A 1 181 ? -10.673 -6.341 -22.515 1.00 81.31 181 LYS A CA 1
ATOM 1398 C C . LYS A 1 181 ? -10.336 -7.123 -23.784 1.00 81.31 181 LYS A C 1
ATOM 1400 O O . LYS A 1 181 ? -9.675 -8.150 -23.688 1.00 81.31 181 LYS A O 1
ATOM 1405 N N . ASP A 1 182 ? -10.743 -6.615 -24.944 1.00 82.88 182 ASP A N 1
ATOM 1406 C CA . ASP A 1 182 ? -10.514 -7.259 -26.241 1.00 82.88 182 ASP A CA 1
ATOM 1407 C C . ASP A 1 182 ? -9.067 -7.104 -26.734 1.00 82.88 182 ASP A C 1
ATOM 1409 O O . ASP A 1 182 ? -8.643 -7.808 -27.647 1.00 82.88 182 ASP A O 1
ATOM 1413 N N . ASN A 1 183 ? -8.290 -6.199 -26.125 1.00 82.00 183 ASN A N 1
ATOM 1414 C CA . ASN A 1 183 ? -6.880 -5.994 -26.447 1.00 82.00 183 ASN A CA 1
ATOM 1415 C C . ASN A 1 183 ? -6.040 -5.824 -25.167 1.00 82.00 183 ASN A C 1
ATOM 1417 O O . ASN A 1 183 ? -5.577 -4.720 -24.866 1.00 82.00 183 ASN A O 1
ATOM 1421 N N . PRO A 1 184 ? -5.861 -6.895 -24.373 1.00 81.81 184 PRO A N 1
ATOM 1422 C CA . PRO A 1 184 ? -5.098 -6.822 -23.136 1.00 81.81 184 PRO A CA 1
ATOM 1423 C C . PRO A 1 184 ? -3.625 -6.515 -23.444 1.00 81.81 184 PRO A C 1
ATOM 1425 O O . PRO A 1 184 ? -3.022 -7.128 -24.326 1.00 81.81 184 PRO A O 1
ATOM 1428 N N . SER A 1 185 ? -3.035 -5.569 -22.712 1.00 83.62 185 SER A N 1
ATOM 1429 C CA . SER A 1 185 ? -1.655 -5.106 -22.923 1.00 83.62 185 SER A CA 1
ATOM 1430 C C . SER A 1 185 ? -0.723 -5.374 -21.742 1.00 83.62 185 SER A C 1
ATOM 1432 O O . SER A 1 185 ? 0.488 -5.394 -21.935 1.00 83.62 185 SER A O 1
ATOM 1434 N N . GLY A 1 186 ? -1.256 -5.594 -20.540 1.00 83.69 186 GLY A N 1
ATOM 1435 C CA . GLY A 1 186 ? -0.450 -5.674 -19.327 1.00 83.69 186 GLY A CA 1
ATOM 1436 C C . GLY A 1 186 ? 0.247 -7.017 -19.151 1.00 83.69 186 GLY A C 1
ATOM 1437 O O . GLY A 1 186 ? -0.337 -8.069 -19.416 1.00 83.69 186 GLY A O 1
ATOM 1438 N N . SER A 1 187 ? 1.489 -6.987 -18.674 1.00 85.00 187 SER A N 1
ATOM 1439 C CA . SER A 1 187 ? 2.347 -8.170 -18.514 1.00 85.00 187 SER A CA 1
ATOM 1440 C C . SER A 1 187 ? 2.608 -8.550 -17.051 1.00 85.00 187 SER A C 1
ATOM 1442 O O . SER A 1 187 ? 3.098 -9.648 -16.779 1.00 85.00 187 SER A O 1
ATOM 1444 N N . LYS A 1 188 ? 2.264 -7.681 -16.089 1.00 89.00 188 LYS A N 1
ATOM 1445 C CA . LYS A 1 188 ? 2.446 -7.948 -14.655 1.00 89.00 188 LYS A CA 1
ATOM 1446 C C . LYS A 1 188 ? 1.256 -7.509 -13.819 1.00 89.00 188 LYS A C 1
ATOM 1448 O O . LYS A 1 188 ? 0.558 -6.547 -14.146 1.00 89.00 188 LYS A O 1
ATOM 1453 N N . TYR A 1 189 ? 1.102 -8.184 -12.686 1.00 90.38 189 TYR A N 1
ATOM 1454 C CA . TYR A 1 189 ? 0.217 -7.776 -11.608 1.00 90.38 189 TYR A CA 1
ATOM 1455 C C . TYR A 1 189 ? 1.007 -7.348 -10.382 1.00 90.38 189 TYR A C 1
ATOM 1457 O O . TYR A 1 189 ? 1.988 -7.984 -9.996 1.00 90.38 189 TYR A O 1
ATOM 1465 N N . VAL A 1 190 ? 0.512 -6.312 -9.716 1.00 91.50 190 VAL A N 1
ATOM 1466 C CA . VAL A 1 190 ? 0.915 -5.967 -8.356 1.00 91.50 190 VAL A CA 1
ATOM 1467 C C . VAL A 1 190 ? -0.271 -6.203 -7.452 1.00 91.50 190 VAL A C 1
ATOM 1469 O O . VAL A 1 190 ? -1.301 -5.549 -7.589 1.00 91.50 190 VAL A O 1
ATOM 1472 N N . THR A 1 191 ? -0.138 -7.140 -6.526 1.00 92.00 191 THR A N 1
ATOM 1473 C CA . THR A 1 191 ? -1.144 -7.365 -5.497 1.00 92.00 191 THR A CA 1
ATOM 1474 C C . THR A 1 191 ? -0.726 -6.641 -4.233 1.00 92.00 191 THR A C 1
ATOM 1476 O O . THR A 1 191 ? 0.317 -6.933 -3.654 1.00 92.00 191 THR A O 1
ATOM 1479 N N . VAL A 1 192 ? -1.555 -5.697 -3.807 1.00 92.38 192 VAL A N 1
ATOM 1480 C CA . VAL A 1 192 ? -1.452 -5.047 -2.504 1.00 92.38 192 VAL A CA 1
ATOM 1481 C C . VAL A 1 192 ? -2.397 -5.776 -1.560 1.00 92.38 192 VAL A C 1
ATOM 1483 O O . VAL A 1 192 ? -3.559 -6.010 -1.900 1.00 92.38 192 VAL A O 1
ATOM 1486 N N . THR A 1 193 ? -1.902 -6.149 -0.385 1.00 90.75 193 THR A N 1
ATOM 1487 C CA . THR A 1 193 ? -2.706 -6.738 0.688 1.00 90.75 193 THR A CA 1
ATOM 1488 C C . THR A 1 193 ? -2.612 -5.853 1.916 1.00 90.75 193 THR A C 1
ATOM 1490 O O . THR A 1 193 ? -1.516 -5.637 2.431 1.00 90.75 193 THR A O 1
ATOM 1493 N N . ALA A 1 194 ? -3.761 -5.380 2.387 1.00 89.06 194 ALA A N 1
ATOM 1494 C CA . ALA A 1 194 ? -3.899 -4.677 3.649 1.00 89.06 194 ALA A CA 1
ATOM 1495 C C . ALA A 1 194 ? -4.562 -5.587 4.691 1.00 89.06 194 ALA A C 1
ATOM 1497 O O . ALA A 1 194 ? -5.572 -6.241 4.405 1.00 89.06 194 ALA A O 1
ATOM 1498 N N . LYS A 1 195 ? -3.990 -5.652 5.893 1.00 83.19 195 LYS A N 1
ATOM 1499 C CA . LYS A 1 195 ? -4.552 -6.412 7.021 1.00 83.19 195 LYS A CA 1
ATOM 1500 C C . LYS A 1 195 ? -5.519 -5.542 7.825 1.00 83.19 195 LYS A C 1
ATOM 1502 O O . LYS A 1 195 ? -5.252 -4.364 8.021 1.00 83.19 195 LYS A O 1
ATOM 1507 N N . GLY A 1 196 ? -6.617 -6.130 8.298 1.00 73.75 196 GLY A N 1
ATOM 1508 C CA . GLY A 1 196 ? -7.512 -5.491 9.265 1.00 73.75 196 GLY A CA 1
ATOM 1509 C C . GLY A 1 196 ? -6.915 -5.454 10.678 1.00 73.75 196 GLY A C 1
ATOM 1510 O O . GLY A 1 196 ? -6.092 -6.301 11.031 1.00 73.75 196 GLY A O 1
ATOM 1511 N N . GLN A 1 197 ? -7.374 -4.514 11.510 1.00 68.25 197 GLN A N 1
ATOM 1512 C CA . GLN A 1 197 ? -6.810 -4.226 12.838 1.00 68.25 197 GLN A CA 1
ATOM 1513 C C . GLN A 1 197 ? -6.838 -5.411 13.819 1.00 68.25 197 GLN A C 1
ATOM 1515 O O . GLN A 1 197 ? -5.906 -5.575 14.604 1.00 68.25 197 GLN A O 1
ATOM 1520 N N . TYR A 1 198 ? -7.882 -6.245 13.768 1.00 64.50 198 TYR A N 1
ATOM 1521 C CA . TYR A 1 198 ? -8.148 -7.298 14.765 1.00 64.50 198 TYR A CA 1
ATOM 1522 C C . TYR A 1 198 ? -8.229 -8.712 14.186 1.00 64.50 198 TYR A C 1
ATOM 1524 O O . TYR A 1 198 ? -8.592 -9.659 14.882 1.00 64.50 198 TYR A O 1
ATOM 1532 N N . SER A 1 199 ? -7.932 -8.891 12.899 1.00 58.91 199 SER A N 1
ATOM 1533 C CA . SER A 1 199 ? -7.998 -10.213 12.285 1.00 58.91 199 SER A CA 1
ATOM 1534 C C . SER A 1 199 ? -7.067 -10.326 11.093 1.00 58.91 199 SER A C 1
ATOM 1536 O O . SER A 1 199 ? -7.195 -9.599 10.112 1.00 58.91 199 SER A O 1
ATOM 1538 N N . SER A 1 200 ? -6.202 -11.338 11.132 1.00 58.28 200 SER A N 1
ATOM 1539 C CA . SER A 1 200 ? -5.433 -11.784 9.970 1.00 58.28 200 SER A CA 1
ATOM 1540 C C . SER A 1 200 ? -6.315 -12.377 8.864 1.00 58.28 200 SER A C 1
ATOM 1542 O O . SER A 1 200 ? -5.835 -12.541 7.744 1.00 58.28 200 SER A O 1
ATOM 1544 N N . VAL A 1 201 ? -7.586 -12.684 9.157 1.00 60.12 201 VAL A N 1
ATOM 1545 C CA . VAL A 1 201 ? -8.562 -13.256 8.216 1.00 60.12 201 VAL A CA 1
ATOM 1546 C C . VAL A 1 201 ? -9.254 -12.161 7.400 1.00 60.12 201 VAL A C 1
ATOM 1548 O O . VAL A 1 201 ? -9.514 -12.355 6.214 1.00 60.12 201 VAL A O 1
ATOM 1551 N N . LYS A 1 202 ? -9.507 -10.984 7.994 1.00 65.69 202 LYS A N 1
ATOM 1552 C CA . LYS A 1 202 ? -10.021 -9.816 7.265 1.00 65.69 202 LYS A CA 1
ATOM 1553 C C . LYS A 1 202 ? -8.865 -9.130 6.539 1.00 65.69 202 LYS A C 1
ATOM 1555 O O . LYS A 1 202 ? -8.144 -8.320 7.115 1.00 65.69 202 LYS A O 1
ATOM 1560 N N . GLN A 1 203 ? -8.680 -9.488 5.273 1.00 79.44 203 GLN A N 1
ATOM 1561 C CA . GLN A 1 203 ? -7.683 -8.878 4.398 1.00 79.44 203 GLN A CA 1
ATOM 1562 C C . GLN A 1 203 ? -8.374 -8.198 3.226 1.00 79.44 203 GLN A C 1
ATOM 1564 O O . GLN A 1 203 ? -9.190 -8.812 2.538 1.00 79.44 203 GLN A O 1
ATOM 1569 N N . VAL A 1 204 ? -8.005 -6.948 2.970 1.00 84.50 204 VAL A N 1
ATOM 1570 C CA . VAL A 1 204 ? -8.382 -6.256 1.741 1.00 84.50 204 VAL A CA 1
ATOM 1571 C C . VAL A 1 204 ? -7.265 -6.483 0.739 1.00 84.50 204 VAL A C 1
ATOM 1573 O O . VAL A 1 204 ? -6.102 -6.183 1.006 1.00 84.50 204 VAL A O 1
ATOM 1576 N N . ARG A 1 205 ? -7.609 -7.043 -0.418 1.00 89.56 205 ARG A N 1
ATOM 1577 C CA . ARG A 1 205 ? -6.657 -7.305 -1.497 1.00 89.56 205 ARG A CA 1
ATOM 1578 C C . ARG A 1 205 ? -7.082 -6.557 -2.743 1.00 89.56 205 ARG A C 1
ATOM 1580 O O . ARG A 1 205 ? -8.254 -6.573 -3.104 1.00 89.56 205 ARG A O 1
ATOM 1587 N N . SER A 1 206 ? -6.118 -5.943 -3.413 1.00 90.19 206 SER A N 1
ATOM 1588 C CA . SER A 1 206 ? -6.307 -5.376 -4.742 1.00 90.19 206 SER A CA 1
ATOM 1589 C C . SER A 1 206 ? -5.165 -5.802 -5.631 1.00 90.19 206 SER A C 1
ATOM 1591 O O . SER A 1 206 ? -4.004 -5.601 -5.284 1.00 90.19 206 SER A O 1
ATOM 1593 N N . SER A 1 207 ? -5.508 -6.315 -6.805 1.00 90.56 207 SER A N 1
ATOM 1594 C CA . SER A 1 207 ? -4.547 -6.631 -7.854 1.00 90.56 207 SER A CA 1
ATOM 1595 C C . SER A 1 207 ? -4.623 -5.559 -8.934 1.00 90.56 207 SER A C 1
ATOM 1597 O O . SER A 1 207 ? -5.666 -5.360 -9.553 1.00 90.56 207 SER A O 1
ATOM 1599 N N . ILE A 1 208 ? -3.520 -4.848 -9.137 1.00 91.38 208 ILE A N 1
ATOM 1600 C CA . ILE A 1 208 ? -3.360 -3.825 -10.166 1.00 91.38 208 ILE A CA 1
ATOM 1601 C C . ILE A 1 208 ? -2.663 -4.469 -11.361 1.00 91.38 208 ILE A C 1
ATOM 1603 O O . ILE A 1 208 ? -1.544 -4.961 -11.225 1.00 91.38 208 ILE A O 1
ATOM 1607 N N . CYS A 1 209 ? -3.323 -4.475 -12.520 1.00 90.19 209 CYS A N 1
ATOM 1608 C CA . CYS A 1 209 ? -2.675 -4.815 -13.783 1.00 90.19 209 CYS A CA 1
ATOM 1609 C C . CYS A 1 209 ? -1.878 -3.609 -14.273 1.00 90.19 209 CYS A C 1
ATOM 1611 O O . CYS A 1 209 ? -2.436 -2.520 -14.425 1.00 90.19 209 CYS A O 1
ATOM 1613 N N . LEU A 1 210 ? -0.592 -3.808 -14.526 1.00 88.44 210 LEU A N 1
ATOM 1614 C CA . LEU A 1 210 ? 0.288 -2.752 -15.001 1.00 88.44 210 LEU A CA 1
ATOM 1615 C C . LEU A 1 210 ? 0.285 -2.688 -16.522 1.00 88.44 210 LEU A C 1
ATOM 1617 O O . LEU A 1 210 ? 0.376 -3.714 -17.196 1.00 88.44 210 LEU A O 1
ATOM 1621 N N . ASN A 1 211 ? 0.186 -1.470 -17.046 1.00 78.69 211 ASN A N 1
ATOM 1622 C CA . ASN A 1 211 ? 0.349 -1.205 -18.467 1.00 78.69 211 ASN A CA 1
ATOM 1623 C C . ASN A 1 211 ? 1.822 -0.936 -18.789 1.00 78.69 211 ASN A C 1
ATOM 1625 O O . ASN A 1 211 ? 2.549 -0.450 -17.931 1.00 78.69 211 ASN A O 1
ATOM 1629 N N . ASN A 1 212 ? 2.212 -1.136 -20.048 1.00 68.62 212 ASN A N 1
ATOM 163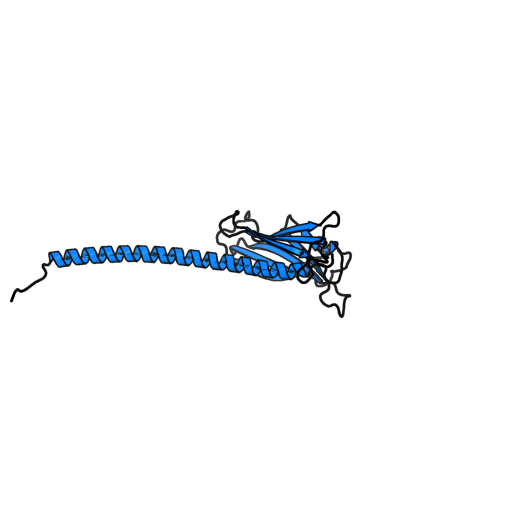0 C CA . ASN A 1 212 ? 3.479 -0.637 -20.593 1.00 68.62 212 ASN A CA 1
ATOM 1631 C C . ASN A 1 212 ? 4.737 -1.154 -19.872 1.00 68.62 212 ASN A C 1
ATOM 1633 O O . ASN A 1 212 ? 5.631 -0.378 -19.551 1.00 68.62 212 ASN A O 1
ATOM 1637 N N . ILE A 1 213 ? 4.811 -2.466 -19.645 1.00 65.88 213 ILE A N 1
ATOM 1638 C CA . ILE A 1 213 ? 5.998 -3.166 -19.127 1.00 65.88 213 ILE A CA 1
ATOM 1639 C C . ILE A 1 213 ? 6.138 -4.555 -19.726 1.00 65.88 213 ILE A C 1
ATOM 1641 O O . ILE A 1 213 ? 5.104 -5.111 -20.168 1.00 65.88 213 ILE A O 1
#

InterPro domains:
  IPR012902 Prokaryotic N-terminal methylation site [PF07963] (2-26)
  IPR012902 Prokaryotic N-terminal methylation site [TIGR02532] (4-17)

Radius of gyration: 27.88 Å; chains: 1; bounding box: 86×34×81 Å

Foldseek 3Di:
DDPPDDDPVNVVVVVVVVVVVVVVVVVVVVVVVVVVVVVVLLVVQVVLLVQVVVVCLVVVQQAQELPLDPQQWDADQVQLKIKGKHQPDPVCRQDIKIKMWGFDADQPQQKTWIKIKTFAPPDDPPDRRPDCVRVDPVGIDIDTPGIRHAPPDDPPDDGQKHKDKAFAPDPDAAAAPPGDPVDGAFGMKMKIWGARRPDPVDIDIDIGGYHRD